Protein AF-A0A245ZPX0-F1 (afdb_monomer)

Radius of gyration: 48.08 Å; Cα contacts (8 Å, |Δi|>4): 178; chains: 1; bounding box: 140×66×113 Å

Solvent-accessible surface area (backbone atoms only — not comparable to full-atom values): 19315 Å² total; per-residue (Å²): 143,82,89,78,89,79,87,84,87,77,92,76,81,78,79,86,72,82,86,74,83,79,78,84,85,71,89,79,71,83,74,76,63,96,70,78,76,75,70,80,67,69,67,53,54,58,59,51,53,67,70,68,57,77,77,75,76,85,77,75,80,86,48,70,76,35,88,91,35,31,63,60,47,50,50,41,32,50,51,21,40,70,69,30,97,43,73,70,50,3,52,52,42,19,50,49,44,54,55,52,49,57,49,50,50,54,58,58,68,48,60,48,77,44,70,38,70,85,78,49,24,25,40,37,37,31,37,75,86,78,66,50,71,47,79,41,76,38,68,68,38,46,56,48,52,51,51,51,50,53,60,69,68,48,72,51,71,66,56,39,45,32,46,40,6,50,54,31,32,45,39,63,71,74,38,57,80,90,48,30,54,55,57,48,47,50,50,58,77,38,26,81,82,73,65,29,76,57,80,94,55,75,94,63,72,43,74,67,54,29,53,51,49,16,50,69,38,44,50,73,67,53,56,49,45,51,56,48,51,53,52,48,51,52,50,51,52,52,51,50,52,52,50,51,54,52,49,53,51,51,52,53,54,49,53,54,49,50,54,52,49,52,52,52,51,52,53,51,53,51,53,62,69,68,50,75,84,77,88,70,76,86,78,88,69,94,77,81,88,79,92,74,93,77,90,76,86,84,69,88,76,74,90,84,78,87,85,88,90,87,79,134

Organism: NCBI:txid370959

pLDDT: mean 70.84, std 17.27, range [37.09, 96.81]

Sequence (312 aa):
MFDRTSPTGSPLSPAQFPDMDIVRGVPIQPKASPFADVRPDYMDLAATAARSLPKPPPTKKATIWDKEHISETLAGVGAGFFAGQNFGDGLGAAAQTIAGRTRQLREEERPDITYGGPGDQFEITTDRRTGAKTVRQVPEFAAAVERERAAKNRPDFKTQTDMRSRALFAIATQVPPEQRAEAYRDLINNPGFYGVDPSGMPREWDDRYGTVAGTMGLSVNEGLSQKRDDAKLEDDIRHRRVVEAQGNQRVQQGNAKVLQGAARVAQSAAKLRAAPPSTRKPRSGTLSIGTAMSGYVYQGGDPANRNNWKKQ

Secondary structure (DSSP, 8-state):
------------PPP------------------TTTT---THHHHHHHHHHSSPPPP-PPPP-TTSTTTHHHHHHHHHHHHHHSSSHHHHHHHHHHHHHHHHHHHHHHSS-EEEEESGGG-EEEEE-TTT--EEEEE-HHHHHHHHHHHHHHTSPPHHHHHHHHHHHHHHHHHHS-GGGHHHHHHHHHH-HHHHT---TT--SS--HHHHHHHHHHTS-HHHHHHHHHHHHHHHHHHHHHHHHHHHHHHHHHHHHHHHHHHHHHHHHHHHHHHSS---------------------------S---------

Nearest PDB structures (foldseek):
  6m62-assembly1_i  TM=2.352E-01  e=9.716E+00  Saccharomyces cerevisiae S288C
  8t0y-assembly1_B  TM=1.827E-01  e=5.227E+00  Rattus norvegicus
  8t0y-assembly1_C  TM=1.778E-01  e=4.940E+00  Rattus norvegicus
  5irz-assembly1_D  TM=1.831E-01  e=6.548E+00  Rattus norvegicus

Foldseek 3Di:
DDDDDDDDDDDDDDDDDDDDPPDPDDPDDPPPDPPPPPPPPVVVVVVVVLVPPPDPDDDDQDDCCPPVNVVVLVVQLVCLCVVDPDNVRSNVSSVVSNVVVVVVSVVLQDWDWDFDDDQSQWTWTANNPPRDTDIDGDVVSVVVVVVVVVVVPQDDPLRLLLLQLQQLLCLLPVPDPVCSFVSVCVCCVCVVVSVHDCVPPDNTDDSVCSVVSNVPSCDPVNVVVVVVVVVVVVVVVVVVVVVVVVVVVVVVVVVVVVVVVVVVVVVVVVVVVPDPPPPDDDDPDDDDDDDDDDDDDPDDDDPPDDDDDDDD

Mean predicted aligned error: 21.34 Å

Structure (mmCIF, N/CA/C/O backbone):
data_AF-A0A245ZPX0-F1
#
_entry.id   AF-A0A245ZPX0-F1
#
loop_
_atom_site.group_PDB
_atom_site.id
_atom_site.type_symbol
_atom_site.label_atom_id
_atom_site.label_alt_id
_atom_site.label_comp_id
_atom_site.label_asym_id
_atom_site.label_entity_id
_atom_site.label_seq_id
_atom_site.pdbx_PDB_ins_code
_atom_site.Cartn_x
_atom_site.Cartn_y
_atom_site.Cartn_z
_atom_site.occupancy
_atom_site.B_iso_or_equiv
_atom_site.auth_seq_id
_atom_site.auth_comp_id
_atom_site.auth_asym_id
_atom_site.auth_atom_id
_atom_site.pdbx_PDB_model_num
ATOM 1 N N . MET A 1 1 ? 34.787 41.407 -22.394 1.00 46.25 1 MET A N 1
ATOM 2 C CA . MET A 1 1 ? 36.117 41.196 -21.786 1.00 46.25 1 MET A CA 1
ATOM 3 C C . MET A 1 1 ? 35.907 40.861 -20.320 1.00 46.25 1 MET A C 1
ATOM 5 O O . MET A 1 1 ? 35.761 41.776 -19.535 1.00 46.25 1 MET A O 1
ATOM 9 N N . PHE A 1 2 ? 35.778 39.580 -19.982 1.00 37.09 2 PHE A N 1
ATOM 10 C CA . PHE A 1 2 ? 36.153 39.023 -18.680 1.00 37.09 2 PHE A CA 1
ATOM 11 C C . PHE A 1 2 ? 36.241 37.513 -18.869 1.00 37.09 2 PHE A C 1
ATOM 13 O O . PHE A 1 2 ? 35.244 36.828 -19.076 1.00 37.09 2 PHE A O 1
ATOM 20 N N . ASP A 1 3 ? 37.485 37.065 -18.900 1.00 44.12 3 ASP A N 1
ATOM 21 C CA . ASP A 1 3 ? 37.914 35.682 -18.906 1.00 44.12 3 ASP A CA 1
ATOM 22 C C . ASP A 1 3 ? 37.881 35.172 -17.458 1.00 44.12 3 ASP A C 1
ATOM 24 O O . ASP A 1 3 ? 38.388 35.845 -16.554 1.00 44.12 3 ASP A O 1
ATOM 28 N N . ARG A 1 4 ? 37.250 34.018 -17.225 1.00 44.47 4 ARG A N 1
ATOM 29 C CA . ARG A 1 4 ? 37.394 33.230 -15.993 1.00 44.47 4 ARG A CA 1
ATOM 30 C C . ARG A 1 4 ? 37.367 31.752 -16.341 1.00 44.47 4 ARG A C 1
ATOM 32 O O . ARG A 1 4 ? 36.371 31.048 -16.206 1.00 44.47 4 ARG A O 1
ATOM 39 N N . THR A 1 5 ? 38.535 31.317 -16.773 1.00 53.41 5 THR A N 1
ATOM 40 C CA . THR A 1 5 ? 39.062 29.973 -16.604 1.00 53.41 5 THR A CA 1
ATOM 41 C C . THR A 1 5 ? 39.029 29.547 -15.131 1.00 53.41 5 THR A C 1
ATOM 43 O O . THR A 1 5 ? 39.492 30.254 -14.237 1.00 53.41 5 THR A O 1
ATOM 46 N N . SER A 1 6 ? 38.486 28.362 -14.865 1.00 42.41 6 SER A N 1
ATOM 47 C CA . SER A 1 6 ? 38.795 27.551 -13.681 1.00 42.41 6 SER A CA 1
ATOM 48 C C . SER A 1 6 ? 38.477 26.087 -13.999 1.00 42.41 6 SER A C 1
ATOM 50 O O . SER A 1 6 ? 37.317 25.773 -14.261 1.00 42.41 6 SER A O 1
ATOM 52 N N . PRO A 1 7 ? 39.477 25.186 -14.002 1.00 53.41 7 PRO A N 1
ATOM 53 C CA . PRO A 1 7 ? 39.262 23.755 -14.112 1.00 53.41 7 PRO A CA 1
ATOM 54 C C . PRO A 1 7 ? 39.244 23.138 -12.709 1.00 53.41 7 PRO A C 1
ATOM 56 O O . PRO A 1 7 ? 40.246 23.158 -11.997 1.00 53.41 7 PRO A O 1
ATOM 59 N N . THR A 1 8 ? 38.125 22.544 -12.311 1.00 45.22 8 THR A N 1
ATOM 60 C CA . THR A 1 8 ? 38.065 21.636 -11.159 1.00 45.22 8 THR A CA 1
ATOM 61 C C . THR A 1 8 ? 37.891 20.220 -11.678 1.00 45.22 8 THR A C 1
ATOM 63 O O . THR A 1 8 ? 36.790 19.748 -11.948 1.00 45.22 8 THR A O 1
ATOM 66 N N . GLY A 1 9 ? 39.026 19.544 -11.854 1.00 41.06 9 GLY A N 1
ATOM 67 C CA . GLY A 1 9 ? 39.066 18.107 -12.062 1.00 41.06 9 GLY A CA 1
ATOM 68 C C . GLY A 1 9 ? 38.579 17.380 -10.810 1.00 41.06 9 GLY A C 1
ATOM 69 O O . GLY A 1 9 ? 39.072 17.625 -9.712 1.00 41.06 9 GLY A O 1
ATOM 70 N N . SER A 1 10 ? 37.631 16.466 -10.992 1.00 45.47 10 SER A N 1
ATOM 71 C CA . SER A 1 10 ? 37.358 15.384 -10.046 1.00 45.47 10 SER A CA 1
ATOM 72 C C . SER A 1 10 ? 37.756 14.065 -10.709 1.00 45.47 10 SER A C 1
ATOM 74 O O . SER A 1 10 ? 37.210 13.742 -11.764 1.00 45.47 10 SER A O 1
ATOM 76 N N . PRO A 1 11 ? 38.704 13.302 -10.138 1.00 47.78 11 PRO A N 1
ATOM 77 C CA . PRO A 1 11 ? 39.026 11.966 -10.598 1.00 47.78 11 PRO A CA 1
ATOM 78 C C . PRO A 1 11 ? 38.165 10.970 -9.819 1.00 47.78 11 PRO A C 1
ATOM 80 O O . PRO A 1 11 ? 38.477 10.617 -8.685 1.00 47.78 11 PRO A O 1
ATOM 83 N N . LEU A 1 12 ? 37.077 10.507 -10.425 1.00 40.69 12 LEU A N 1
ATOM 84 C CA . LEU A 1 12 ? 36.418 9.279 -9.995 1.00 40.69 12 LEU A CA 1
ATOM 85 C C . LEU A 1 12 ? 36.378 8.337 -11.189 1.00 40.69 12 LEU A C 1
ATOM 87 O O . LEU A 1 12 ? 35.476 8.373 -12.018 1.00 40.69 12 LEU A O 1
ATOM 91 N N . SER A 1 13 ? 37.425 7.522 -11.277 1.00 45.75 13 SER A N 1
ATOM 92 C CA . SER A 1 13 ? 37.448 6.319 -12.096 1.00 45.75 13 SER A CA 1
ATOM 93 C C . SER A 1 13 ? 36.387 5.349 -11.565 1.00 45.75 13 SER A C 1
ATOM 95 O O . SER A 1 13 ? 36.493 4.945 -10.404 1.00 45.75 13 SER A O 1
ATOM 97 N N . PRO A 1 14 ? 35.390 4.928 -12.358 1.00 47.78 14 PRO A N 1
ATOM 98 C CA . PRO A 1 14 ? 34.638 3.734 -12.026 1.00 47.78 14 PRO A CA 1
ATOM 99 C C . PRO A 1 14 ? 35.543 2.522 -12.259 1.00 47.78 14 PRO A C 1
ATOM 101 O O . PRO A 1 14 ? 36.202 2.388 -13.293 1.00 47.78 14 PRO A O 1
ATOM 104 N N . ALA A 1 15 ? 35.608 1.673 -11.239 1.00 41.28 15 ALA A N 1
ATOM 105 C CA . ALA A 1 15 ? 36.270 0.386 -11.275 1.00 41.28 15 ALA A CA 1
ATOM 106 C C . ALA A 1 15 ? 35.816 -0.422 -12.500 1.00 41.28 15 ALA A C 1
ATOM 108 O O . ALA A 1 15 ? 34.629 -0.505 -12.814 1.00 41.28 15 ALA A O 1
ATOM 109 N N . GLN A 1 16 ? 36.801 -1.007 -13.175 1.00 43.97 16 GLN A N 1
ATOM 110 C CA . GLN A 1 16 ? 36.632 -1.999 -14.223 1.00 43.97 16 GLN A CA 1
ATOM 111 C C . GLN A 1 16 ? 35.842 -3.184 -13.663 1.00 43.97 16 GLN A C 1
ATOM 113 O O . GLN A 1 16 ? 36.347 -3.928 -12.824 1.00 43.97 16 GLN A O 1
ATOM 118 N N . PHE A 1 17 ? 34.619 -3.372 -14.146 1.00 42.06 17 PHE A N 1
ATOM 119 C CA . PHE A 1 17 ? 33.997 -4.687 -14.141 1.00 42.06 17 PHE A CA 1
ATOM 120 C C . PHE A 1 17 ? 34.430 -5.394 -15.430 1.00 42.06 17 PHE A C 1
ATOM 122 O O . PHE A 1 17 ? 34.358 -4.775 -16.494 1.00 42.06 17 PHE A O 1
ATOM 129 N N . PRO A 1 18 ? 34.936 -6.635 -15.364 1.00 48.81 18 PRO A N 1
ATOM 130 C CA . PRO A 1 18 ? 35.255 -7.393 -16.563 1.00 48.81 18 PRO A CA 1
ATOM 131 C C . PRO A 1 18 ? 33.977 -7.694 -17.352 1.00 48.81 18 PRO A C 1
ATOM 133 O O . PRO A 1 18 ? 32.951 -8.059 -16.772 1.00 48.81 18 PRO A O 1
ATOM 136 N N . ASP A 1 19 ? 34.079 -7.533 -18.672 1.00 41.78 19 ASP A N 1
ATOM 137 C CA . ASP A 1 19 ? 33.103 -7.973 -19.664 1.00 41.78 19 ASP A CA 1
ATOM 138 C C . ASP A 1 19 ? 32.688 -9.420 -19.382 1.00 41.78 19 ASP A C 1
ATOM 140 O O . ASP A 1 19 ? 33.488 -10.354 -19.456 1.00 41.78 19 ASP A O 1
ATOM 144 N N . MET A 1 20 ? 31.414 -9.599 -19.047 1.00 38.09 20 MET A N 1
ATOM 145 C CA . MET A 1 20 ? 30.762 -10.897 -19.093 1.00 38.09 20 MET A CA 1
ATOM 146 C C . MET A 1 20 ? 30.207 -11.060 -20.504 1.00 38.09 20 MET A C 1
ATOM 148 O O . MET A 1 20 ? 29.195 -10.453 -20.853 1.00 38.09 20 MET A O 1
ATOM 152 N N . ASP A 1 21 ? 30.891 -11.878 -21.303 1.00 42.91 21 ASP A N 1
ATOM 153 C CA . ASP A 1 21 ? 30.406 -12.386 -22.583 1.00 42.91 21 ASP A CA 1
ATOM 154 C C . ASP A 1 21 ? 29.014 -13.007 -22.399 1.00 42.91 21 ASP A C 1
ATOM 156 O O . ASP A 1 21 ? 28.846 -14.094 -21.836 1.00 42.91 21 ASP A O 1
ATOM 160 N N . ILE A 1 22 ? 27.988 -12.307 -22.886 1.00 48.00 22 ILE A N 1
ATOM 161 C CA . ILE A 1 22 ? 26.626 -12.831 -22.951 1.00 48.00 22 ILE A CA 1
ATOM 162 C C . ILE A 1 22 ? 26.570 -13.803 -24.129 1.00 48.00 22 ILE A C 1
ATOM 164 O O . ILE A 1 22 ? 26.302 -13.441 -25.277 1.00 48.00 22 ILE A O 1
ATOM 168 N N . VAL A 1 23 ? 26.817 -15.070 -23.810 1.00 45.53 23 VAL A N 1
ATOM 169 C CA . VAL A 1 23 ? 26.497 -16.226 -24.644 1.00 45.53 23 VAL A CA 1
ATOM 170 C C . VAL A 1 23 ? 24.996 -16.197 -24.951 1.00 45.53 23 VAL A C 1
ATOM 172 O O . VAL A 1 23 ? 24.150 -16.463 -24.097 1.00 45.53 23 VAL A O 1
ATOM 175 N N . ARG A 1 24 ? 24.657 -15.851 -26.197 1.00 51.09 24 ARG A N 1
ATOM 176 C CA . ARG A 1 24 ? 23.317 -16.037 -26.762 1.00 51.09 24 ARG A CA 1
ATOM 177 C C . ARG A 1 24 ? 22.982 -17.529 -26.787 1.00 51.09 24 ARG A C 1
ATOM 179 O O . ARG A 1 24 ? 23.705 -18.298 -27.412 1.00 51.09 24 ARG A O 1
ATOM 186 N N . GLY A 1 25 ? 21.832 -17.899 -26.220 1.00 48.94 25 GLY A N 1
ATOM 187 C CA . GLY A 1 25 ? 21.108 -19.097 -26.660 1.00 48.94 25 GLY A CA 1
ATOM 188 C C . GLY A 1 25 ? 20.772 -20.162 -25.618 1.00 48.94 25 GLY A C 1
ATOM 189 O O . GLY A 1 25 ? 20.724 -21.331 -25.985 1.00 48.94 25 GLY A O 1
ATOM 190 N N . VAL A 1 26 ? 20.485 -19.808 -24.362 1.00 43.81 26 VAL A N 1
ATOM 191 C CA . VAL A 1 26 ? 19.859 -20.756 -23.419 1.00 43.81 26 VAL A CA 1
ATOM 192 C C . VAL A 1 26 ? 18.517 -20.188 -22.945 1.00 43.81 26 VAL A C 1
ATOM 194 O O . VAL A 1 26 ? 18.492 -19.046 -22.483 1.00 43.81 26 VAL A O 1
ATOM 197 N N . PRO A 1 27 ? 17.397 -20.931 -23.055 1.00 46.53 27 PRO A N 1
ATOM 198 C CA . PRO A 1 27 ? 16.124 -20.502 -22.489 1.00 46.53 27 PRO A CA 1
ATOM 199 C C . PRO A 1 27 ? 16.269 -20.402 -20.968 1.00 46.53 27 PRO A C 1
ATOM 201 O O . PRO A 1 27 ? 16.464 -21.401 -20.275 1.00 46.53 27 PRO A O 1
ATOM 204 N N . ILE A 1 28 ? 16.200 -19.177 -20.448 1.00 44.50 28 ILE A N 1
ATOM 205 C CA . ILE A 1 28 ? 16.169 -18.915 -19.012 1.00 44.50 28 ILE A CA 1
ATOM 206 C C . ILE A 1 28 ? 14.788 -19.362 -18.529 1.00 44.50 28 ILE A C 1
ATOM 208 O O . ILE A 1 28 ? 13.813 -18.621 -18.628 1.00 44.50 28 ILE A O 1
ATOM 212 N N . GLN A 1 29 ? 14.689 -20.594 -18.027 1.00 51.88 29 GLN A N 1
ATOM 213 C CA . GLN A 1 29 ? 13.599 -20.925 -17.117 1.00 51.88 29 GLN A CA 1
ATOM 214 C C . GLN A 1 29 ? 13.707 -19.971 -15.920 1.00 51.88 29 GLN A C 1
ATOM 216 O O . GLN A 1 29 ? 14.809 -19.836 -15.372 1.00 51.88 29 GLN A O 1
ATOM 221 N N . PRO A 1 30 ? 12.621 -19.297 -15.505 1.00 47.88 30 PRO A N 1
ATOM 222 C CA . PRO A 1 30 ? 12.649 -18.471 -14.312 1.00 47.88 30 PRO A CA 1
ATOM 223 C C . PRO A 1 30 ? 12.967 -19.383 -13.126 1.00 47.88 30 PRO A C 1
ATOM 225 O O . PRO A 1 30 ? 12.119 -20.136 -12.653 1.00 47.88 30 PRO A O 1
ATOM 228 N N . LYS A 1 31 ? 14.220 -19.351 -12.657 1.00 46.97 31 LYS A N 1
ATOM 229 C CA . LYS A 1 31 ? 14.570 -19.893 -11.348 1.00 46.97 31 LYS A CA 1
ATOM 230 C C . LYS A 1 31 ? 13.752 -19.096 -10.345 1.00 46.97 31 LYS A C 1
ATOM 232 O O . LYS A 1 31 ? 14.030 -17.920 -10.125 1.00 46.97 31 LYS A O 1
ATOM 237 N N . ALA A 1 32 ? 12.726 -19.739 -9.794 1.00 48.69 32 ALA A N 1
ATOM 238 C CA . ALA A 1 32 ? 11.967 -19.228 -8.671 1.00 48.69 32 ALA A CA 1
ATOM 239 C C . ALA A 1 32 ? 12.954 -18.714 -7.617 1.00 48.69 32 ALA A C 1
ATOM 241 O O . ALA A 1 32 ? 13.826 -19.457 -7.159 1.00 48.69 32 ALA A O 1
ATOM 242 N N . SER A 1 33 ? 12.857 -17.426 -7.289 1.00 47.06 33 SER A N 1
ATOM 243 C CA . SER A 1 33 ? 13.596 -16.839 -6.178 1.00 47.06 33 SER A CA 1
ATOM 244 C C . SER A 1 33 ? 13.307 -17.662 -4.920 1.00 47.06 33 SER A C 1
ATOM 246 O O . SER A 1 33 ? 12.152 -17.686 -4.496 1.00 47.06 33 SER A O 1
ATOM 248 N N . PRO A 1 34 ? 14.309 -18.272 -4.259 1.00 52.34 34 PRO A N 1
ATOM 249 C CA . PRO A 1 34 ? 14.091 -19.007 -3.009 1.00 52.34 34 PRO A CA 1
ATOM 250 C C . PRO A 1 34 ? 13.729 -18.090 -1.822 1.00 52.34 34 PRO A C 1
ATOM 252 O O . PRO A 1 34 ? 13.630 -18.549 -0.692 1.00 52.34 34 PRO A O 1
ATOM 255 N N . PHE A 1 35 ? 13.530 -16.792 -2.072 1.00 46.91 35 PHE A N 1
ATOM 256 C CA . PHE A 1 35 ? 13.260 -15.761 -1.071 1.00 46.91 35 PHE A CA 1
ATOM 257 C C . PHE A 1 35 ? 11.895 -15.075 -1.238 1.00 46.91 35 PHE A C 1
ATOM 259 O O . PHE A 1 35 ? 11.591 -14.161 -0.479 1.00 46.91 35 PHE A O 1
ATOM 266 N N . ALA A 1 36 ? 11.069 -15.485 -2.209 1.00 44.94 36 ALA A N 1
ATOM 267 C CA . ALA A 1 36 ? 9.771 -14.847 -2.463 1.00 44.94 36 ALA A CA 1
ATOM 268 C C . ALA A 1 36 ? 8.627 -15.340 -1.551 1.00 44.94 36 ALA A C 1
ATOM 270 O O . ALA A 1 36 ? 7.550 -14.758 -1.587 1.00 44.94 36 ALA A O 1
ATOM 271 N N . ASP A 1 37 ? 8.865 -16.350 -0.707 1.00 46.22 37 ASP A N 1
ATOM 272 C CA . ASP A 1 37 ? 7.833 -16.969 0.141 1.00 46.22 37 ASP A CA 1
ATOM 273 C C . ASP A 1 37 ? 8.202 -17.024 1.630 1.00 46.22 37 ASP A C 1
ATOM 275 O O . ASP A 1 37 ? 7.693 -17.844 2.388 1.00 46.22 37 ASP A O 1
ATOM 279 N N . VAL A 1 38 ? 9.047 -16.104 2.107 1.00 44.78 38 VAL A N 1
ATOM 280 C CA . VAL A 1 38 ? 9.124 -15.849 3.554 1.00 44.78 38 VAL A CA 1
ATOM 281 C C . VAL A 1 38 ? 8.024 -14.855 3.904 1.00 44.78 38 VAL A C 1
ATOM 283 O O . VAL A 1 38 ? 8.271 -13.684 4.194 1.00 44.78 38 VAL A O 1
ATOM 286 N N . ARG A 1 39 ? 6.771 -15.319 3.846 1.00 49.91 39 ARG A N 1
ATOM 287 C CA . ARG A 1 39 ? 5.720 -14.684 4.635 1.00 49.91 39 ARG A CA 1
ATOM 288 C C . ARG A 1 39 ? 6.109 -14.889 6.098 1.00 49.91 39 ARG A C 1
ATOM 290 O O . ARG A 1 39 ? 6.342 -16.025 6.502 1.00 49.91 39 ARG A O 1
ATOM 297 N N . PRO A 1 40 ? 6.238 -13.827 6.902 1.00 50.94 40 PRO A N 1
ATOM 298 C CA . PRO A 1 40 ? 6.406 -14.0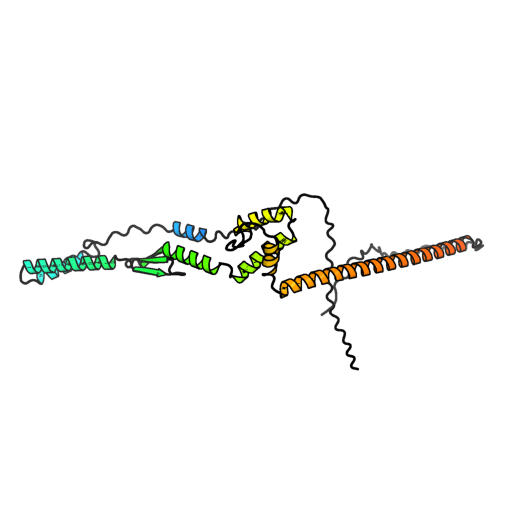07 8.327 1.00 50.94 40 PRO A CA 1
ATOM 299 C C . PRO A 1 40 ? 5.124 -14.624 8.898 1.00 50.94 40 PRO A C 1
ATOM 301 O O . PRO A 1 40 ? 4.178 -13.907 9.225 1.00 50.94 40 PRO A O 1
ATOM 304 N N . ASP A 1 41 ? 5.123 -15.940 9.096 1.00 45.62 41 ASP A N 1
ATOM 305 C CA . ASP A 1 41 ? 4.138 -16.695 9.889 1.00 45.62 41 ASP A CA 1
ATOM 306 C C . ASP A 1 41 ? 4.181 -16.320 11.392 1.00 45.62 41 ASP A C 1
ATOM 308 O O . ASP A 1 41 ? 3.778 -17.078 12.272 1.00 45.62 41 ASP A O 1
ATOM 312 N N . TYR A 1 42 ? 4.643 -15.112 11.734 1.00 46.28 42 TYR A N 1
ATOM 313 C CA . TYR A 1 42 ? 4.626 -14.589 13.099 1.00 46.28 42 TYR A CA 1
ATOM 314 C C . TYR A 1 42 ? 3.204 -14.300 13.603 1.00 46.28 42 TYR A C 1
ATOM 316 O O . TYR A 1 42 ? 3.011 -14.152 14.808 1.00 46.28 42 TYR A O 1
ATOM 324 N N . MET A 1 43 ? 2.197 -14.258 12.721 1.00 45.97 43 MET A N 1
ATOM 325 C CA . MET A 1 43 ? 0.795 -14.108 13.132 1.00 45.97 43 MET A CA 1
ATOM 326 C C . MET A 1 43 ? 0.168 -15.421 13.623 1.00 45.97 43 MET A C 1
ATOM 328 O O . MET A 1 43 ? -0.748 -15.377 14.444 1.00 45.97 43 MET A O 1
ATOM 332 N N . ASP A 1 44 ? 0.685 -16.584 13.211 1.00 45.09 44 ASP A N 1
ATOM 333 C CA . ASP A 1 44 ? 0.091 -17.876 13.589 1.00 45.09 44 ASP A CA 1
ATOM 334 C C . ASP A 1 44 ? 0.629 -18.411 14.931 1.00 45.09 44 ASP A C 1
ATOM 336 O O . ASP A 1 44 ? -0.017 -19.199 15.624 1.00 45.09 44 ASP A O 1
ATOM 340 N N . LEU A 1 45 ? 1.776 -17.896 15.390 1.00 46.88 45 LEU A N 1
ATOM 341 C CA . LEU A 1 45 ? 2.302 -18.176 16.732 1.00 46.88 45 LEU A CA 1
ATOM 342 C C . LEU A 1 45 ? 1.431 -17.563 17.840 1.00 46.88 45 LEU A C 1
ATOM 344 O O . LEU A 1 45 ? 1.250 -18.186 18.885 1.00 46.88 45 LEU A O 1
ATOM 348 N N . ALA A 1 46 ? 0.829 -16.391 17.610 1.00 50.41 46 ALA A N 1
ATOM 349 C CA . ALA A 1 46 ? -0.096 -15.777 18.566 1.00 50.41 46 ALA A CA 1
ATOM 350 C C . ALA A 1 46 ? -1.438 -16.534 18.638 1.00 50.41 46 ALA A C 1
ATOM 352 O O . ALA A 1 46 ? -1.968 -16.757 19.729 1.00 50.41 46 ALA A O 1
ATOM 353 N N . ALA A 1 47 ? -1.953 -16.996 17.492 1.00 50.81 47 ALA A N 1
ATOM 354 C CA . ALA A 1 47 ? -3.165 -17.814 17.424 1.00 50.81 47 ALA A CA 1
ATOM 355 C C . ALA A 1 47 ? -2.960 -19.220 18.023 1.00 50.81 47 ALA A C 1
ATOM 357 O O . ALA A 1 47 ? -3.854 -19.756 18.686 1.00 50.81 47 ALA A O 1
ATOM 358 N N . THR A 1 48 ? -1.766 -19.797 17.861 1.00 47.38 48 THR A N 1
ATOM 359 C CA . THR A 1 48 ? -1.413 -21.103 18.437 1.00 47.38 48 THR A CA 1
ATOM 360 C C . THR A 1 48 ? -1.142 -21.010 19.943 1.00 47.38 48 THR A C 1
ATOM 362 O O . THR A 1 48 ? -1.593 -21.874 20.697 1.00 47.38 48 THR A O 1
ATOM 365 N N . ALA A 1 49 ? -0.518 -19.927 20.425 1.00 50.94 49 ALA A N 1
ATOM 366 C CA . ALA A 1 49 ? -0.329 -19.688 21.859 1.00 50.94 49 ALA A CA 1
ATOM 367 C C . ALA A 1 49 ? -1.670 -19.540 22.605 1.00 50.94 49 ALA A C 1
ATOM 369 O O . ALA A 1 49 ? -1.842 -20.125 23.677 1.00 50.94 49 ALA A O 1
ATOM 370 N N . ALA A 1 50 ? -2.659 -18.863 22.007 1.00 51.62 50 ALA A N 1
ATOM 371 C CA . ALA A 1 50 ? -3.996 -18.703 22.588 1.00 51.62 50 ALA A CA 1
ATOM 372 C C . ALA A 1 50 ? -4.791 -20.023 22.707 1.00 51.62 50 ALA A C 1
ATOM 374 O O . ALA A 1 50 ? -5.667 -20.134 23.564 1.00 51.62 50 ALA A O 1
ATOM 375 N N . ARG A 1 51 ? -4.477 -21.048 21.897 1.00 49.19 51 ARG A N 1
ATOM 376 C CA . ARG A 1 51 ? -5.108 -22.384 21.971 1.00 49.19 51 ARG A CA 1
ATOM 377 C C . ARG A 1 51 ? -4.516 -23.301 23.044 1.00 49.19 51 ARG A C 1
ATOM 379 O O . ARG A 1 51 ? -5.118 -24.328 23.344 1.00 49.19 51 ARG A O 1
ATOM 386 N N . SER A 1 52 ? -3.361 -22.949 23.606 1.00 47.06 52 SER A N 1
ATOM 387 C CA . SER A 1 52 ? -2.639 -23.790 24.573 1.00 47.06 52 SER A CA 1
ATOM 388 C C . SER A 1 52 ? -2.877 -23.418 26.036 1.00 47.06 52 SER A C 1
ATOM 390 O O . SER A 1 52 ? -2.396 -24.112 26.931 1.00 47.06 52 SER A O 1
ATOM 392 N N . LEU A 1 53 ? -3.637 -22.352 26.306 1.00 52.66 53 LEU A N 1
ATOM 393 C CA . LEU A 1 53 ? -4.004 -22.023 27.676 1.00 52.66 53 LEU A CA 1
ATOM 394 C C . LEU A 1 53 ? -5.023 -23.059 28.179 1.00 52.66 53 LEU A C 1
ATOM 396 O O . LEU A 1 53 ? -6.056 -23.258 27.529 1.00 52.66 53 LEU A O 1
ATOM 400 N N . PRO A 1 54 ? -4.758 -23.742 29.310 1.00 54.91 54 PRO A N 1
ATOM 401 C CA . PRO A 1 54 ? -5.722 -24.660 29.896 1.00 54.91 54 PRO A CA 1
ATOM 402 C C . PRO A 1 54 ? -7.027 -23.903 30.132 1.00 54.91 54 PRO A C 1
ATOM 404 O O . PRO A 1 54 ? -7.022 -22.808 30.699 1.00 54.91 54 PRO A O 1
ATOM 407 N N . LYS A 1 55 ? -8.148 -24.476 29.670 1.00 55.91 55 LYS A N 1
ATOM 408 C CA . LYS A 1 55 ? -9.474 -23.919 29.955 1.00 55.91 55 LYS A CA 1
ATOM 409 C C . LYS A 1 55 ? -9.565 -23.697 31.467 1.00 55.91 55 LYS A C 1
ATOM 411 O O . LYS A 1 55 ? -9.313 -24.654 32.207 1.00 55.91 55 LYS A O 1
ATOM 416 N N . PRO A 1 56 ? -9.887 -22.474 31.927 1.00 52.69 56 PRO A N 1
ATOM 417 C CA . PRO A 1 56 ? -10.029 -22.230 33.349 1.00 52.69 56 PRO A CA 1
ATOM 418 C C . PRO A 1 56 ? -11.064 -23.211 33.914 1.00 52.69 56 PRO A C 1
ATOM 420 O O . PRO A 1 56 ? -12.023 -23.563 33.210 1.00 52.69 56 PRO A O 1
ATOM 423 N N . PRO A 1 57 ? -10.856 -23.709 35.144 1.00 54.84 57 PRO A N 1
ATOM 424 C CA . PRO A 1 57 ? -11.790 -24.635 35.763 1.00 54.84 57 PRO A CA 1
ATOM 425 C C . PRO A 1 57 ? -13.197 -24.021 35.757 1.00 54.84 57 PRO A C 1
ATOM 427 O O . PRO A 1 57 ? -13.325 -22.809 35.944 1.00 54.84 57 PRO A O 1
ATOM 430 N N . PRO A 1 58 ? -14.254 -24.824 35.531 1.00 54.66 58 PRO A N 1
ATOM 431 C CA . PRO A 1 58 ? -15.616 -24.313 35.497 1.00 54.66 58 PRO A CA 1
ATOM 432 C C . PRO A 1 58 ? -15.928 -23.629 36.829 1.00 54.66 58 PRO A C 1
ATOM 434 O O . PRO A 1 58 ? -15.967 -24.272 37.881 1.00 54.66 58 PRO A O 1
ATOM 437 N N . THR A 1 59 ? -16.127 -22.315 36.787 1.00 59.47 59 THR A N 1
ATOM 438 C CA . THR A 1 59 ? -16.562 -21.545 37.946 1.00 59.47 59 THR A CA 1
ATOM 439 C C . THR A 1 59 ? -18.018 -21.907 38.221 1.00 59.47 59 THR A C 1
ATOM 441 O O . THR A 1 59 ? -18.902 -21.760 37.377 1.00 59.47 59 THR A O 1
ATOM 444 N N . LYS A 1 60 ? -18.270 -22.486 39.398 1.00 67.06 60 LYS A N 1
ATOM 445 C CA . LYS A 1 60 ? -19.635 -22.731 39.869 1.00 67.06 60 LYS A CA 1
ATOM 446 C C . LYS A 1 60 ? -20.286 -21.369 40.117 1.00 67.06 60 LYS A C 1
ATOM 448 O O . LYS A 1 60 ? -19.643 -20.508 40.710 1.00 67.06 60 LYS A O 1
ATOM 453 N N . LYS A 1 61 ? -21.526 -21.189 39.651 1.00 68.56 61 LYS A N 1
ATOM 454 C CA . LYS A 1 61 ? -22.316 -19.986 39.945 1.00 68.56 61 LYS A CA 1
ATOM 455 C C . LYS A 1 61 ? -22.458 -19.857 41.460 1.00 68.56 61 LYS A C 1
ATOM 457 O O . LYS A 1 61 ? -22.858 -20.833 42.095 1.00 68.56 61 LYS A O 1
ATOM 462 N N . ALA A 1 62 ? -22.109 -18.696 41.996 1.00 68.06 62 ALA A N 1
ATOM 463 C CA . ALA A 1 62 ? -22.224 -18.370 43.400 1.00 68.06 62 ALA A CA 1
ATOM 464 C C . ALA A 1 62 ? -23.701 -18.415 43.799 1.00 68.06 62 ALA A C 1
ATOM 466 O O . ALA A 1 62 ? -24.551 -17.694 43.270 1.00 68.06 62 ALA A O 1
ATOM 467 N N . THR A 1 63 ? -24.029 -19.300 44.729 1.00 78.25 63 THR A N 1
ATOM 468 C CA . THR A 1 63 ? -25.366 -19.390 45.308 1.00 78.25 63 THR A CA 1
ATOM 469 C C . THR A 1 63 ? -25.342 -18.865 46.735 1.00 78.25 63 THR A C 1
ATOM 471 O O . THR A 1 63 ? -24.347 -18.981 47.444 1.00 78.25 63 THR A O 1
ATOM 474 N N . ILE A 1 64 ? -26.475 -18.338 47.204 1.00 77.88 64 ILE A N 1
ATOM 475 C CA . ILE A 1 64 ? -26.656 -17.942 48.615 1.00 77.88 64 ILE A CA 1
ATOM 476 C C . ILE A 1 64 ? -26.407 -19.092 49.611 1.00 77.88 64 ILE A C 1
ATOM 478 O O . ILE A 1 64 ? -26.267 -18.858 50.807 1.00 77.88 64 ILE A O 1
ATOM 482 N N . TRP A 1 65 ? -26.355 -20.331 49.119 1.00 80.38 65 TRP A N 1
ATOM 483 C CA . TRP A 1 65 ? -26.141 -21.545 49.898 1.00 80.38 65 TRP A CA 1
ATOM 484 C C . TRP A 1 65 ? -24.697 -22.051 49.852 1.00 80.38 65 TRP A C 1
ATOM 486 O O . TRP A 1 65 ? -24.390 -23.073 50.467 1.00 80.38 65 TRP A O 1
ATOM 496 N N . ASP A 1 66 ? -23.800 -21.358 49.149 1.00 81.88 66 ASP A N 1
ATOM 497 C CA . ASP A 1 66 ? -22.386 -21.709 49.168 1.00 81.88 66 ASP A CA 1
ATOM 498 C C . ASP A 1 66 ? -21.797 -21.485 50.561 1.00 81.88 66 ASP A C 1
ATOM 500 O O . ASP A 1 66 ? -22.203 -20.584 51.296 1.00 81.88 66 ASP A O 1
ATOM 504 N N . LYS A 1 67 ? -20.805 -22.303 50.935 1.00 81.38 67 LYS A N 1
ATOM 505 C CA . LYS A 1 67 ? -20.188 -22.278 52.275 1.00 81.38 67 LYS A CA 1
ATOM 506 C C . LYS A 1 67 ? -19.661 -20.894 52.677 1.00 81.38 67 LYS A C 1
ATOM 508 O O . LYS A 1 67 ? -19.615 -20.594 53.864 1.00 81.38 67 LYS A O 1
ATOM 513 N N . GLU A 1 68 ? -19.283 -20.078 51.697 1.00 77.81 68 GLU A N 1
ATOM 514 C CA . GLU A 1 68 ? -18.768 -18.715 51.874 1.00 77.81 68 GLU A CA 1
ATOM 515 C C . GLU A 1 68 ? -19.874 -17.693 52.197 1.00 77.81 68 GLU A C 1
ATOM 517 O O . GLU A 1 68 ? -19.593 -16.665 52.804 1.00 77.81 68 GLU A O 1
ATOM 522 N N . HIS A 1 69 ? -21.130 -17.967 51.832 1.00 80.81 69 HIS A N 1
ATOM 523 C CA . HIS A 1 69 ? -22.241 -17.010 51.932 1.00 80.81 69 HIS A CA 1
ATOM 524 C C . HIS A 1 69 ? -23.409 -17.503 52.787 1.00 80.81 69 HIS A C 1
ATOM 526 O O . HIS A 1 69 ? -24.258 -16.704 53.184 1.00 80.81 69 HIS A O 1
ATOM 532 N N . ILE A 1 70 ? -23.462 -18.798 53.102 1.00 81.19 70 ILE A N 1
ATOM 533 C CA . ILE A 1 70 ? -24.558 -19.395 53.866 1.00 81.19 70 ILE A CA 1
ATOM 534 C C . ILE A 1 70 ? -24.622 -18.858 55.297 1.00 81.19 70 ILE A C 1
ATOM 536 O O . ILE A 1 70 ? -25.712 -18.611 55.803 1.00 81.19 70 ILE A O 1
ATOM 540 N N . SER A 1 71 ? -23.473 -18.625 55.938 1.00 82.62 71 SER A N 1
ATOM 541 C CA . SER A 1 71 ? -23.394 -18.073 57.295 1.00 82.62 71 SER A CA 1
ATOM 542 C C . SER A 1 71 ? -23.896 -16.632 57.343 1.00 82.62 71 SER A C 1
ATOM 544 O O . SER A 1 71 ? -24.676 -16.280 58.223 1.00 82.62 71 SER A O 1
ATOM 546 N N . GLU A 1 72 ? -23.506 -15.818 56.365 1.00 81.50 72 GLU A N 1
ATOM 547 C CA . GLU A 1 72 ? -23.918 -14.419 56.252 1.00 81.50 72 GLU A CA 1
ATOM 548 C C . GLU A 1 72 ? -25.398 -14.298 55.862 1.00 81.50 72 GLU A C 1
ATOM 550 O O . GLU A 1 72 ? -26.132 -13.488 56.426 1.00 81.50 72 GLU A O 1
ATOM 555 N N . THR A 1 73 ? -25.874 -15.173 54.972 1.00 81.56 73 THR A N 1
ATOM 556 C CA . THR A 1 73 ? -27.293 -15.253 54.596 1.00 81.56 73 THR A CA 1
ATOM 557 C C . THR A 1 73 ? -28.149 -15.701 55.783 1.00 81.56 73 THR A C 1
ATOM 559 O O . THR A 1 73 ? -29.179 -15.087 56.050 1.00 81.56 73 THR A O 1
ATOM 562 N N . LEU A 1 74 ? -27.724 -16.716 56.547 1.00 83.25 74 LEU A N 1
ATOM 563 C CA . LEU A 1 74 ? -28.419 -17.164 57.762 1.00 83.25 74 LEU A CA 1
ATOM 564 C C . LEU A 1 74 ? -28.418 -16.095 58.857 1.00 83.25 74 LEU A C 1
ATOM 566 O O . LEU A 1 74 ? -29.442 -15.898 59.508 1.00 83.25 74 LEU A O 1
ATOM 570 N N . ALA A 1 75 ? -27.307 -15.378 59.037 1.00 83.88 75 ALA A N 1
ATOM 571 C CA . ALA A 1 75 ? -27.231 -14.263 59.975 1.00 83.88 75 ALA A CA 1
ATOM 572 C C . ALA A 1 75 ? -28.178 -13.122 59.570 1.00 83.88 75 ALA A C 1
ATOM 574 O O . ALA A 1 75 ? -28.899 -12.597 60.415 1.00 83.88 75 ALA A O 1
ATOM 575 N N . GLY A 1 76 ? -28.241 -12.785 58.278 1.00 79.50 76 GLY A N 1
ATOM 576 C CA . GLY A 1 76 ? -29.155 -11.773 57.746 1.00 79.50 76 GLY A CA 1
ATOM 577 C C . GLY A 1 76 ? -30.633 -12.169 57.835 1.00 79.50 76 GLY A C 1
ATOM 578 O O . GLY A 1 76 ? -31.481 -11.333 58.144 1.00 79.50 76 GLY A O 1
ATOM 579 N N . VAL A 1 77 ? -30.946 -13.450 57.620 1.00 81.19 77 VAL A N 1
ATOM 580 C CA . VAL A 1 77 ? -32.292 -14.013 57.821 1.00 81.19 77 VAL A CA 1
ATOM 581 C C . VAL A 1 77 ? -32.673 -13.988 59.298 1.00 81.19 77 VAL A C 1
ATOM 583 O O . VAL A 1 77 ? -33.772 -13.552 59.625 1.00 81.19 77 VAL A O 1
ATOM 586 N N . GLY A 1 78 ? -31.765 -14.387 60.192 1.00 79.31 78 GLY A N 1
ATOM 587 C CA . GLY A 1 78 ? -31.977 -14.319 61.637 1.00 79.31 78 GLY A CA 1
ATOM 588 C C . GLY A 1 78 ? -32.206 -12.886 62.116 1.00 79.31 78 GLY A C 1
ATOM 589 O O . GLY A 1 78 ? -33.177 -12.622 62.818 1.00 79.31 78 GLY A O 1
ATOM 590 N N . ALA A 1 79 ? -31.378 -11.938 61.673 1.00 81.81 79 ALA A N 1
ATOM 591 C CA . ALA A 1 79 ? -31.534 -10.524 62.002 1.00 81.81 79 ALA A CA 1
ATOM 592 C C . ALA A 1 79 ? -32.867 -9.950 61.491 1.00 81.81 79 ALA A C 1
ATOM 594 O O . ALA A 1 79 ? -33.557 -9.263 62.239 1.00 81.81 79 ALA A O 1
ATOM 595 N N . GLY A 1 80 ? -33.264 -10.276 60.255 1.00 77.38 80 GLY A N 1
ATOM 596 C CA . GLY A 1 80 ? -34.562 -9.874 59.704 1.00 77.38 80 GLY A CA 1
ATOM 597 C C . GLY A 1 80 ? -35.735 -10.464 60.486 1.00 77.38 80 GLY A C 1
ATOM 598 O O . GLY A 1 80 ? -36.697 -9.761 60.779 1.00 77.38 80 GLY A O 1
ATOM 599 N N . PHE A 1 81 ? -35.618 -11.725 60.903 1.00 83.62 81 PHE A N 1
ATOM 600 C CA . PHE A 1 81 ? -36.653 -12.416 61.663 1.00 83.62 81 PHE A CA 1
ATOM 601 C C . PHE A 1 81 ? -36.884 -11.806 63.055 1.00 83.62 81 PHE A C 1
ATOM 603 O O . PHE A 1 81 ? -38.030 -11.660 63.470 1.00 83.62 81 PHE A O 1
ATOM 610 N N . PHE A 1 82 ? -35.818 -11.406 63.758 1.00 82.94 82 PHE A N 1
ATOM 611 C CA . PHE A 1 82 ? -35.914 -10.800 65.094 1.00 82.94 82 PHE A CA 1
ATOM 612 C C . PHE A 1 82 ? -36.155 -9.283 65.090 1.00 82.94 82 PHE A C 1
ATOM 614 O O . PHE A 1 82 ? -36.471 -8.719 66.136 1.00 82.94 82 PHE A O 1
ATOM 621 N N . ALA A 1 83 ? -36.020 -8.610 63.945 1.00 79.56 83 ALA A N 1
ATOM 622 C CA . ALA A 1 83 ? -36.265 -7.172 63.832 1.00 79.56 83 ALA A CA 1
ATOM 623 C C . ALA A 1 83 ? -37.762 -6.806 63.781 1.00 79.56 83 ALA A C 1
ATOM 625 O O . ALA A 1 83 ? -38.124 -5.664 64.066 1.00 79.56 83 ALA A O 1
ATOM 626 N N . GLY A 1 84 ? -38.635 -7.749 63.414 1.00 77.25 84 GLY A N 1
ATOM 627 C CA . GLY A 1 84 ? -40.080 -7.527 63.342 1.00 77.25 84 GLY A CA 1
ATOM 628 C C . GLY A 1 84 ? -40.765 -7.654 64.704 1.00 77.25 84 GLY A C 1
ATOM 629 O O . GLY A 1 84 ? -40.487 -8.579 65.462 1.00 77.25 84 GLY A O 1
ATOM 630 N N . GLN A 1 85 ? -41.725 -6.771 65.000 1.00 81.06 85 GLN A N 1
ATOM 631 C CA . GLN A 1 85 ? -42.589 -6.909 66.186 1.00 81.06 85 GLN A CA 1
ATOM 632 C C . GLN A 1 85 ? -43.553 -8.103 66.080 1.00 81.06 85 GLN A C 1
ATOM 634 O O . GLN A 1 85 ? -44.031 -8.599 67.097 1.00 81.06 85 GLN A O 1
ATOM 639 N N . ASN A 1 86 ? -43.820 -8.580 64.859 1.00 86.62 86 ASN A N 1
ATOM 640 C CA . ASN A 1 86 ? -44.687 -9.717 64.568 1.00 86.62 86 ASN A CA 1
ATOM 641 C C . ASN A 1 86 ? -43.983 -10.710 63.633 1.00 86.62 86 ASN A C 1
ATOM 643 O O . ASN A 1 86 ? -43.176 -10.319 62.790 1.00 86.62 86 ASN A O 1
ATOM 647 N N . PHE A 1 87 ? -44.358 -11.991 63.715 1.00 80.50 87 PHE A N 1
ATOM 648 C CA . PHE A 1 87 ? -43.802 -13.058 62.868 1.00 80.50 87 PHE A CA 1
ATOM 649 C C . PHE A 1 87 ? -43.912 -12.751 61.361 1.00 80.50 87 PHE A C 1
ATOM 651 O O . PHE A 1 87 ? -42.983 -13.022 60.604 1.00 80.50 87 PHE A O 1
ATOM 658 N N . GLY A 1 88 ? -45.025 -12.144 60.927 1.00 82.19 88 GLY A N 1
ATOM 659 C CA . GLY A 1 88 ? -45.225 -11.739 59.530 1.00 82.19 88 GLY A CA 1
ATOM 660 C C . GLY A 1 88 ? -44.241 -10.662 59.058 1.00 82.19 88 GLY A C 1
ATOM 661 O O . GLY A 1 88 ? -43.698 -10.779 57.961 1.00 82.19 88 GLY A O 1
ATOM 662 N N . ASP A 1 89 ? -43.945 -9.673 59.907 1.00 81.88 89 ASP A N 1
ATOM 663 C CA . ASP A 1 89 ? -42.942 -8.639 59.614 1.00 81.88 89 ASP A CA 1
ATOM 664 C C . ASP A 1 89 ? -41.525 -9.218 59.603 1.00 81.88 89 ASP A C 1
ATOM 666 O O . ASP A 1 89 ? -40.733 -8.893 58.719 1.00 81.88 89 ASP A O 1
ATOM 670 N N . GLY A 1 90 ? -41.219 -10.132 60.532 1.00 78.94 90 GLY A N 1
ATOM 671 C CA . GLY A 1 90 ? -39.923 -10.812 60.580 1.00 78.94 90 GLY A CA 1
ATOM 672 C C . GLY A 1 90 ? -39.647 -11.647 59.324 1.00 78.94 90 GLY A C 1
ATOM 673 O O . GLY A 1 90 ? -38.536 -11.644 58.789 1.00 78.94 90 GLY A O 1
ATOM 674 N N . LEU A 1 91 ? -40.672 -12.321 58.794 1.00 85.56 91 LEU A N 1
ATOM 675 C CA . LEU A 1 91 ? -40.561 -13.111 57.566 1.00 85.56 91 LEU A CA 1
ATOM 676 C C . LEU A 1 91 ? -40.424 -12.217 56.320 1.00 85.56 91 LEU A C 1
ATOM 678 O O . LEU A 1 91 ? -39.629 -12.522 55.428 1.00 85.56 91 LEU A O 1
ATOM 682 N N . GLY A 1 92 ? -41.134 -11.085 56.282 1.00 83.00 92 GLY A N 1
ATOM 683 C CA . GLY A 1 92 ? -40.996 -10.076 55.228 1.00 83.00 92 GLY A CA 1
ATOM 684 C C . GLY A 1 92 ? -39.599 -9.447 55.184 1.00 83.00 92 GLY A C 1
ATOM 685 O O . GLY A 1 92 ? -38.991 -9.368 54.114 1.00 83.00 92 GLY A O 1
ATOM 686 N N . ALA A 1 93 ? -39.053 -9.071 56.343 1.00 81.12 93 ALA A N 1
ATOM 687 C CA . ALA A 1 93 ? -37.704 -8.520 56.460 1.00 81.12 93 ALA A CA 1
ATOM 688 C C . ALA A 1 93 ? -36.626 -9.546 56.069 1.00 81.12 93 ALA A C 1
ATOM 690 O O . ALA A 1 93 ? -35.727 -9.232 55.288 1.00 81.12 93 ALA A O 1
ATOM 691 N N . ALA A 1 94 ? -36.748 -10.800 56.518 1.00 78.38 94 ALA A N 1
ATOM 692 C CA . ALA A 1 94 ? -35.839 -11.875 56.117 1.00 78.38 94 ALA A CA 1
ATOM 693 C C . ALA A 1 94 ? -35.857 -12.134 54.597 1.00 78.38 94 ALA A C 1
ATOM 695 O O . ALA A 1 94 ? -34.803 -12.320 53.982 1.00 78.38 94 ALA A O 1
ATOM 696 N N . ALA A 1 95 ? -37.037 -12.098 53.965 1.00 81.94 95 ALA A N 1
ATOM 697 C CA . ALA A 1 95 ? -37.168 -12.256 52.518 1.00 81.94 95 ALA A CA 1
ATOM 698 C C . ALA A 1 95 ? -36.496 -11.109 51.742 1.00 81.94 95 ALA A C 1
ATOM 700 O O . ALA A 1 95 ? -35.848 -11.354 50.721 1.00 81.94 95 ALA A O 1
ATOM 701 N N . GLN A 1 96 ? -36.591 -9.869 52.238 1.00 85.56 96 GLN A N 1
ATOM 702 C CA . GLN A 1 96 ? -35.890 -8.723 51.651 1.00 85.56 96 GLN A CA 1
ATOM 703 C C . GLN A 1 96 ? -34.368 -8.871 51.744 1.00 85.56 96 GLN A C 1
ATOM 705 O O . GLN A 1 96 ? -33.678 -8.563 50.772 1.00 85.56 96 GLN A O 1
ATOM 710 N N . THR A 1 97 ? -33.841 -9.415 52.843 1.00 82.50 97 THR A N 1
ATOM 711 C CA . THR A 1 97 ? -32.402 -9.679 52.989 1.00 82.50 97 THR A CA 1
ATOM 712 C C . THR A 1 97 ? -31.908 -10.727 51.988 1.00 82.50 97 THR A C 1
ATOM 714 O O . THR A 1 97 ? -30.890 -10.518 51.327 1.00 82.50 97 THR A O 1
ATOM 717 N N . ILE A 1 98 ? -32.659 -11.818 51.787 1.00 81.31 98 ILE A N 1
ATOM 718 C CA . ILE A 1 98 ? -32.334 -12.841 50.773 1.00 81.31 98 ILE A CA 1
ATOM 719 C C . ILE A 1 98 ? -32.402 -12.244 49.354 1.00 81.31 98 ILE A C 1
ATOM 721 O O . ILE A 1 98 ? -31.522 -12.485 48.519 1.00 81.31 98 ILE A O 1
ATOM 725 N N . ALA A 1 99 ? -33.427 -11.438 49.064 1.00 83.12 99 ALA A N 1
ATOM 726 C CA . ALA A 1 99 ? -33.593 -10.780 47.768 1.00 83.12 99 ALA A CA 1
ATOM 727 C C . ALA A 1 99 ? -32.497 -9.732 47.491 1.00 83.12 99 ALA A C 1
ATOM 729 O O . ALA A 1 99 ? -32.004 -9.629 46.367 1.00 83.12 99 ALA A O 1
ATOM 730 N N . GLY A 1 100 ? -32.081 -8.976 48.509 1.00 84.50 100 GLY A N 1
ATOM 731 C CA . GLY A 1 100 ? -30.964 -8.036 48.425 1.00 84.50 100 GLY A CA 1
ATOM 732 C C . GLY A 1 100 ? -29.642 -8.756 48.176 1.00 84.50 100 GLY A C 1
ATOM 733 O O . GLY A 1 100 ? -28.893 -8.382 47.273 1.00 84.50 100 GLY A O 1
ATOM 734 N N . ARG A 1 101 ? -29.396 -9.860 48.893 1.00 82.12 101 ARG A N 1
ATOM 735 C CA . ARG A 1 101 ? -28.150 -10.617 48.750 1.00 82.12 101 ARG A CA 1
ATOM 736 C C . ARG A 1 101 ? -28.036 -11.340 47.414 1.00 82.12 101 ARG A C 1
ATOM 738 O O . ARG A 1 101 ? -26.969 -11.356 46.813 1.00 82.12 101 ARG A O 1
ATOM 745 N N . THR A 1 102 ? -29.137 -11.882 46.897 1.00 82.50 102 THR A N 1
ATOM 746 C CA . THR A 1 102 ? -29.153 -12.462 45.542 1.00 82.50 102 THR A CA 1
ATOM 747 C C . THR A 1 102 ? -28.900 -11.421 44.451 1.00 82.50 102 THR A C 1
ATOM 749 O O . THR A 1 102 ? -28.321 -11.767 43.424 1.00 82.50 102 THR A O 1
ATOM 752 N N . ARG A 1 103 ? -29.295 -10.154 44.645 1.00 82.38 103 ARG A N 1
ATOM 753 C CA . ARG A 1 103 ? -28.924 -9.065 43.724 1.00 82.38 103 ARG A CA 1
ATOM 754 C C . ARG A 1 103 ? -27.439 -8.726 43.816 1.00 82.38 103 ARG A C 1
ATOM 756 O O . ARG A 1 103 ? -26.801 -8.681 42.772 1.00 82.38 103 ARG A O 1
ATOM 763 N N . GLN A 1 104 ? -26.892 -8.591 45.025 1.00 82.75 104 GLN A N 1
ATOM 764 C CA . GLN A 1 104 ? -25.453 -8.371 45.226 1.00 82.75 104 GLN A CA 1
ATOM 765 C C . GLN A 1 104 ? -24.609 -9.476 44.589 1.00 82.75 104 GLN A C 1
ATOM 767 O O . GLN A 1 104 ? -23.720 -9.172 43.805 1.00 82.75 104 GLN A O 1
ATOM 772 N N . LEU A 1 105 ? -24.945 -10.751 44.818 1.00 80.25 105 LEU A N 1
ATOM 773 C CA . LEU A 1 105 ? -24.213 -11.869 44.213 1.00 80.25 105 LEU A CA 1
ATOM 774 C C . LEU A 1 105 ? -24.257 -11.829 42.679 1.00 80.25 105 LEU A C 1
ATOM 776 O O . LEU A 1 105 ? -23.254 -12.100 42.034 1.00 80.25 105 LEU A O 1
ATOM 780 N N . ARG A 1 106 ? -25.381 -11.426 42.070 1.00 78.50 106 ARG A N 1
ATOM 781 C CA . ARG A 1 106 ? -25.457 -11.244 40.607 1.00 78.50 106 ARG A CA 1
ATOM 782 C C . ARG A 1 106 ? -24.629 -10.063 40.104 1.00 78.50 106 ARG A C 1
ATOM 784 O O . ARG A 1 106 ? -24.164 -10.101 38.969 1.00 78.50 106 ARG A O 1
ATOM 791 N N . GLU A 1 107 ? -24.495 -9.002 40.893 1.00 80.19 107 GLU A N 1
ATOM 792 C CA . GLU A 1 107 ? -23.663 -7.840 40.560 1.00 80.19 107 GLU A CA 1
ATOM 793 C C . GLU A 1 107 ? -22.168 -8.142 40.725 1.00 80.19 107 GLU A C 1
ATOM 795 O O . GLU A 1 107 ? -21.359 -7.672 39.925 1.00 80.19 107 GLU A O 1
ATOM 800 N N . GLU A 1 108 ? -21.807 -8.963 41.712 1.00 75.06 108 GLU A N 1
ATOM 801 C CA . GLU A 1 108 ? -20.451 -9.478 41.930 1.00 75.06 108 GLU A CA 1
ATOM 802 C C . GLU A 1 108 ? -20.046 -10.505 40.864 1.00 75.06 108 GLU A C 1
ATOM 804 O O . GLU A 1 108 ? -18.913 -10.476 40.386 1.00 75.06 108 GLU A O 1
ATOM 809 N N . GLU A 1 109 ? -20.977 -11.365 40.436 1.00 71.81 109 GLU A N 1
ATOM 810 C CA . GLU A 1 109 ? -20.783 -12.305 39.323 1.00 71.81 109 GLU A CA 1
ATOM 811 C C . GLU A 1 109 ? -20.716 -11.620 37.957 1.00 71.81 109 GLU A C 1
ATOM 813 O O . GLU A 1 109 ? -20.307 -12.245 36.975 1.00 71.81 109 GLU A O 1
ATOM 818 N N . ARG A 1 110 ? -21.146 -10.356 37.855 1.00 76.62 110 ARG A N 1
ATOM 819 C CA . ARG A 1 110 ? -21.141 -9.648 36.580 1.00 76.62 110 ARG A CA 1
ATOM 820 C C . ARG A 1 110 ? -19.686 -9.349 36.204 1.00 76.62 110 ARG A C 1
ATOM 822 O O . ARG A 1 110 ? -19.027 -8.581 36.910 1.00 76.62 110 ARG A O 1
ATOM 829 N N . PRO A 1 111 ? -19.167 -9.939 35.114 1.00 74.44 111 PRO A N 1
ATOM 830 C CA . PRO A 1 111 ? -17.783 -9.727 34.740 1.00 74.44 111 PRO A CA 1
ATOM 831 C C . PRO A 1 111 ? -17.565 -8.270 34.338 1.00 74.44 111 PRO A C 1
ATOM 833 O O . PRO A 1 111 ? -18.435 -7.652 33.716 1.00 74.44 111 PRO A O 1
ATOM 836 N N . ASP A 1 112 ? -16.395 -7.734 34.676 1.00 79.38 112 ASP A N 1
ATOM 837 C CA . ASP A 1 112 ? -16.011 -6.396 34.244 1.00 79.38 112 ASP A CA 1
ATOM 838 C C . ASP A 1 112 ? -15.506 -6.479 32.803 1.00 79.38 112 ASP A C 1
ATOM 840 O O . ASP A 1 112 ? -14.536 -7.188 32.519 1.00 79.38 112 ASP A O 1
ATOM 844 N N . ILE A 1 113 ? -16.210 -5.827 31.880 1.00 80.94 113 ILE A N 1
ATOM 845 C CA . ILE A 1 113 ? -15.894 -5.858 30.453 1.00 80.94 113 ILE A CA 1
ATOM 846 C C . ILE A 1 113 ? -15.253 -4.526 30.100 1.00 80.94 113 ILE A C 1
ATOM 848 O O . ILE A 1 113 ? -15.907 -3.485 30.110 1.00 80.94 113 ILE A O 1
ATOM 852 N N . THR A 1 114 ? -13.966 -4.561 29.773 1.00 84.62 114 THR A N 1
ATOM 853 C CA . THR A 1 114 ? -13.224 -3.391 29.300 1.00 84.62 114 THR A CA 1
ATOM 854 C C . THR A 1 114 ? -12.743 -3.643 27.878 1.00 84.62 114 THR A C 1
ATOM 856 O O . THR A 1 114 ? -12.224 -4.718 27.585 1.00 84.62 114 THR A O 1
ATOM 859 N N . TYR A 1 115 ? -12.892 -2.664 26.991 1.00 80.81 115 TYR A N 1
ATOM 860 C CA . TYR A 1 115 ? -12.331 -2.740 25.642 1.00 80.81 115 TYR A CA 1
ATOM 861 C C . TYR A 1 115 ? -10.911 -2.171 25.627 1.00 80.81 115 TYR A C 1
ATOM 863 O O . TYR A 1 115 ? -10.611 -1.229 26.362 1.00 80.81 115 TYR A O 1
ATOM 871 N N . GLY A 1 116 ? -10.021 -2.762 24.830 1.00 75.62 116 GLY A N 1
ATOM 872 C CA . GLY A 1 116 ? -8.650 -2.275 24.724 1.00 75.62 116 GLY A CA 1
ATOM 873 C C . GLY A 1 116 ? -7.859 -2.822 23.538 1.00 75.62 116 GLY A C 1
ATO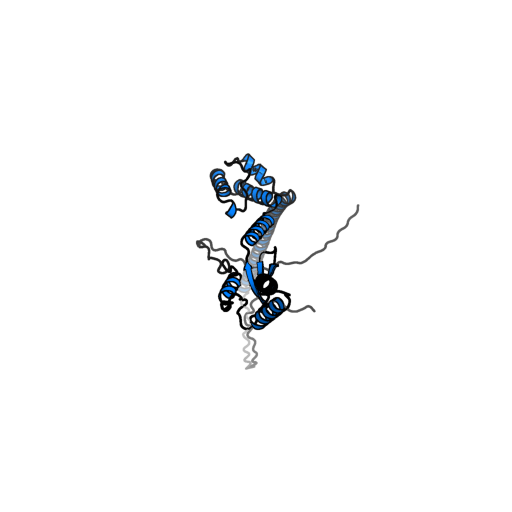M 874 O O . GLY A 1 116 ? -8.308 -3.684 22.781 1.00 75.62 116 GLY A O 1
ATOM 875 N N . GLY A 1 117 ? -6.636 -2.307 23.392 1.00 75.94 117 GLY A N 1
ATOM 876 C CA . GLY A 1 117 ? -5.736 -2.596 22.274 1.00 75.94 117 GLY A CA 1
ATOM 877 C C . GLY A 1 117 ? -5.857 -1.592 21.117 1.00 75.94 117 GLY A C 1
ATOM 878 O O . GLY A 1 117 ? -6.571 -0.598 21.226 1.00 75.94 117 GLY A O 1
ATOM 879 N N . PRO A 1 118 ? -5.133 -1.809 20.003 1.00 68.56 118 PRO A N 1
ATOM 880 C CA . PRO A 1 118 ? -5.205 -0.933 18.836 1.00 68.56 118 PRO A CA 1
ATOM 881 C C . PRO A 1 118 ? -6.626 -0.905 18.256 1.00 68.56 118 PRO A C 1
ATOM 883 O O . PRO A 1 118 ? -7.096 -1.917 17.740 1.00 68.56 118 PRO A O 1
ATOM 886 N N . GLY A 1 119 ? -7.302 0.243 18.357 1.00 67.50 119 GLY A N 1
ATOM 887 C CA . GLY A 1 119 ? -8.678 0.415 17.878 1.00 67.50 119 GLY A CA 1
ATOM 888 C C . GLY A 1 119 ? -9.725 -0.386 18.660 1.00 67.50 119 GLY A C 1
ATOM 889 O O . GLY A 1 119 ? -10.710 -0.804 18.062 1.00 67.50 119 GLY A O 1
ATOM 890 N N . ASP A 1 120 ? -9.486 -0.654 19.952 1.00 76.94 120 ASP A N 1
ATOM 891 C CA . ASP A 1 120 ? -10.422 -1.350 20.855 1.00 76.94 120 ASP A CA 1
ATOM 892 C C . ASP A 1 120 ? -10.863 -2.745 20.373 1.00 76.94 120 ASP A C 1
ATOM 894 O O . ASP A 1 120 ? -11.920 -3.266 20.726 1.00 76.94 120 ASP A O 1
ATOM 898 N N . GLN A 1 121 ? -10.010 -3.392 19.576 1.00 77.00 121 GLN A N 1
ATOM 899 C CA . GLN A 1 121 ? -10.300 -4.670 18.921 1.00 77.00 121 GLN A CA 1
ATOM 900 C C . GLN A 1 121 ? -10.425 -5.874 19.871 1.00 77.00 121 GLN A C 1
ATOM 902 O O . GLN A 1 121 ? -10.806 -6.963 19.429 1.00 77.00 121 GLN A O 1
ATOM 907 N N . PHE A 1 122 ? -10.095 -5.711 21.154 1.00 79.06 122 PHE A N 1
ATOM 908 C CA . PHE A 1 122 ? -10.182 -6.767 22.153 1.00 79.06 122 PHE A CA 1
ATOM 909 C C . PHE A 1 122 ? -11.135 -6.399 23.286 1.00 79.06 122 PHE A C 1
ATOM 911 O O . PHE A 1 122 ? -11.024 -5.349 23.912 1.00 79.06 122 PHE A O 1
ATOM 918 N N . GLU A 1 123 ? -12.026 -7.331 23.589 1.00 84.94 123 GLU A N 1
ATOM 919 C CA . GLU A 1 123 ? -12.819 -7.370 24.804 1.00 84.94 123 GLU A CA 1
ATOM 920 C C . GLU A 1 123 ? -12.001 -8.084 25.885 1.00 84.94 123 GLU A C 1
ATOM 922 O O . GLU A 1 123 ? -11.632 -9.253 25.740 1.00 84.94 123 GLU A O 1
ATOM 927 N N . ILE A 1 124 ? -11.680 -7.373 26.961 1.00 83.69 124 ILE A N 1
ATOM 928 C CA . ILE A 1 124 ? -10.986 -7.901 28.131 1.00 83.69 124 ILE A CA 1
ATOM 929 C C . ILE A 1 124 ? -12.040 -8.099 29.213 1.00 83.69 124 ILE A C 1
ATOM 931 O O . ILE A 1 124 ? -12.483 -7.151 29.860 1.00 83.69 124 ILE A O 1
ATOM 935 N N . THR A 1 125 ? -12.443 -9.347 29.406 1.00 85.62 125 THR A N 1
ATOM 936 C CA . THR A 1 125 ? -13.345 -9.738 30.485 1.00 85.62 125 THR A CA 1
ATOM 937 C C . THR A 1 125 ? -12.500 -10.063 31.713 1.00 85.62 125 THR A C 1
ATOM 939 O O . THR A 1 125 ? -11.673 -10.975 31.669 1.00 85.62 125 THR A O 1
ATOM 942 N N . THR A 1 126 ? -12.678 -9.314 32.800 1.00 83.44 126 THR A N 1
ATOM 943 C CA . THR A 1 126 ? -12.012 -9.571 34.083 1.00 83.44 126 THR A CA 1
ATOM 944 C C . THR A 1 126 ? -13.017 -10.171 35.058 1.00 83.44 126 THR A C 1
ATOM 946 O O . THR A 1 126 ? -14.018 -9.541 35.404 1.00 83.44 126 THR A O 1
ATOM 949 N N . ASP A 1 127 ? -12.750 -11.394 35.508 1.00 78.38 127 ASP A N 1
ATOM 950 C CA . ASP A 1 127 ? -13.485 -12.002 36.615 1.00 78.38 127 ASP A CA 1
ATOM 951 C C . ASP A 1 127 ? -13.084 -11.295 37.919 1.00 78.38 127 ASP A C 1
ATOM 953 O O . ASP A 1 127 ? -11.919 -11.322 38.322 1.00 78.38 127 ASP A O 1
ATOM 957 N N . ARG A 1 128 ? -14.047 -10.643 38.580 1.00 72.38 128 ARG A N 1
ATOM 958 C CA . ARG A 1 128 ? -13.816 -9.868 39.809 1.00 72.38 128 ARG A CA 1
ATOM 959 C C . ARG A 1 128 ? -13.361 -10.722 40.984 1.00 72.38 128 ARG A C 1
ATOM 961 O O . ARG A 1 128 ? -12.663 -10.211 41.855 1.00 72.38 128 ARG A O 1
ATOM 968 N N . ARG A 1 129 ? -13.732 -12.004 41.019 1.00 69.06 129 ARG A N 1
ATOM 969 C CA . ARG A 1 129 ? -13.428 -12.879 42.158 1.00 69.06 129 ARG A CA 1
ATOM 970 C C . ARG A 1 129 ? -12.028 -13.468 42.071 1.00 69.06 129 ARG A C 1
ATOM 972 O O . ARG A 1 129 ? -11.338 -13.588 43.077 1.00 69.06 129 ARG A O 1
ATOM 979 N N . THR A 1 130 ? -11.615 -13.858 40.869 1.00 76.62 130 THR A N 1
ATOM 980 C CA . THR A 1 130 ? -10.326 -14.530 40.641 1.00 76.62 130 THR A CA 1
ATOM 981 C C . THR A 1 130 ? -9.251 -13.591 40.102 1.00 76.62 130 THR A C 1
ATOM 983 O O . THR A 1 130 ? -8.071 -13.935 40.119 1.00 76.62 130 THR A O 1
ATOM 986 N N . GLY A 1 131 ? -9.641 -12.420 39.591 1.00 76.94 131 GLY A N 1
ATOM 987 C CA . GLY A 1 131 ? -8.761 -11.530 38.838 1.00 76.94 131 GLY A CA 1
ATOM 988 C C . GLY A 1 131 ? -8.340 -12.100 37.480 1.00 76.94 131 GLY A C 1
ATOM 989 O O . GLY A 1 131 ? -7.505 -11.498 36.802 1.00 76.94 131 GLY A O 1
ATOM 990 N N . ALA A 1 132 ? -8.884 -13.254 37.070 1.00 75.50 132 ALA A N 1
ATOM 991 C CA . ALA A 1 132 ? -8.553 -13.875 35.800 1.00 75.50 132 ALA A CA 1
ATOM 992 C C . ALA A 1 132 ? -9.075 -13.011 34.648 1.00 75.50 132 ALA A C 1
ATOM 994 O O . ALA A 1 132 ? -10.238 -12.604 34.624 1.00 75.50 132 ALA A O 1
ATOM 995 N N . LYS A 1 133 ? -8.197 -12.735 33.684 1.00 80.44 133 LYS A N 1
ATOM 996 C CA . LYS A 1 133 ? -8.512 -11.943 32.497 1.00 80.44 133 LYS A CA 1
ATOM 997 C C . LYS A 1 133 ? -8.619 -12.864 31.296 1.00 80.44 133 LYS A C 1
ATOM 999 O O . LYS A 1 133 ? -7.670 -13.582 30.986 1.00 80.44 133 LYS A O 1
ATOM 1004 N N . THR A 1 134 ? -9.744 -12.818 30.599 1.00 82.06 134 THR A N 1
ATOM 1005 C CA . THR A 1 134 ? -9.906 -13.469 29.298 1.00 82.06 134 THR A CA 1
ATOM 1006 C C . THR A 1 134 ? -10.006 -12.403 28.224 1.00 82.06 134 THR A C 1
ATOM 1008 O O . THR A 1 134 ? -10.827 -11.495 28.322 1.00 82.06 134 THR A O 1
ATOM 1011 N N . VAL A 1 135 ? -9.157 -12.513 27.207 1.00 82.88 135 VAL A N 1
ATOM 1012 C CA . VAL A 1 135 ? -9.111 -11.578 26.083 1.00 82.88 135 VAL A CA 1
ATOM 1013 C C . VAL A 1 135 ? -9.790 -12.236 24.890 1.00 82.88 135 VAL A C 1
ATOM 1015 O O . VAL A 1 135 ? -9.377 -13.314 24.461 1.00 82.88 135 VAL A O 1
ATOM 1018 N N . ARG A 1 136 ? -10.830 -11.600 24.350 1.00 82.81 136 ARG A N 1
ATOM 1019 C CA . ARG A 1 136 ? -11.541 -12.052 23.152 1.00 82.81 136 ARG A CA 1
ATOM 1020 C C . ARG A 1 136 ? -11.484 -10.968 22.089 1.00 82.81 136 ARG A C 1
ATOM 1022 O O . ARG A 1 136 ? -11.784 -9.814 22.360 1.00 82.81 136 ARG A O 1
ATOM 1029 N N . GLN A 1 137 ? -11.111 -11.329 20.867 1.00 80.19 137 GLN A N 1
ATOM 1030 C CA . GLN A 1 137 ? -11.180 -10.392 19.750 1.00 80.19 137 GLN A CA 1
ATOM 1031 C C . GLN A 1 137 ? -12.642 -10.136 19.380 1.00 80.19 137 GLN A C 1
ATOM 1033 O O . GLN A 1 137 ? -13.418 -11.082 19.233 1.00 80.19 137 GLN A O 1
ATOM 1038 N N . VAL A 1 138 ? -13.009 -8.868 19.221 1.00 79.75 138 VAL A N 1
ATOM 1039 C CA . VAL A 1 138 ? -14.345 -8.476 18.773 1.00 79.75 138 VAL A CA 1
ATOM 1040 C C . VAL A 1 138 ? -14.330 -8.399 17.242 1.00 79.75 138 VAL A C 1
ATOM 1042 O O . VAL A 1 138 ? -13.624 -7.550 16.687 1.00 79.75 138 VAL A O 1
ATOM 1045 N N . PRO A 1 139 ? -15.085 -9.258 16.531 1.00 77.94 139 PRO A N 1
ATOM 1046 C CA . PRO A 1 139 ? -15.028 -9.332 15.069 1.00 77.94 139 PRO A CA 1
ATOM 1047 C C . PRO A 1 139 ? -15.379 -8.010 14.372 1.00 77.94 139 PRO A C 1
ATOM 1049 O O . PRO A 1 139 ? -14.828 -7.692 13.321 1.00 77.94 139 PRO A O 1
ATOM 1052 N N . GLU A 1 140 ? -16.269 -7.219 14.970 1.00 76.44 140 GLU A N 1
ATOM 1053 C CA . GLU A 1 140 ? -16.744 -5.951 14.410 1.00 76.44 140 GLU A CA 1
ATOM 1054 C C . GLU A 1 140 ? -15.640 -4.886 14.362 1.00 76.44 140 GLU A C 1
ATOM 1056 O O . GLU A 1 140 ? -15.436 -4.253 13.323 1.00 76.44 140 GLU A O 1
ATOM 1061 N N . PHE A 1 141 ? -14.875 -4.739 15.449 1.00 73.44 141 PHE A N 1
ATOM 1062 C CA . PHE A 1 141 ? -13.747 -3.807 15.513 1.00 73.44 141 PHE A CA 1
ATOM 1063 C C . PHE A 1 141 ? -12.575 -4.279 14.650 1.00 73.44 141 PHE A C 1
ATOM 1065 O O . PHE A 1 141 ? -11.958 -3.466 13.964 1.00 73.44 141 PHE A O 1
ATOM 1072 N N . ALA A 1 142 ? -12.323 -5.590 14.581 1.00 71.75 142 ALA A N 1
ATOM 1073 C CA . ALA A 1 142 ? -11.322 -6.145 13.670 1.00 71.75 142 ALA A CA 1
ATOM 1074 C C . ALA A 1 142 ? -11.637 -5.799 12.199 1.00 71.75 142 ALA A C 1
ATOM 1076 O O . ALA A 1 142 ? -10.778 -5.286 11.480 1.00 71.75 142 ALA A O 1
ATOM 1077 N N . ALA A 1 143 ? -12.892 -5.974 11.774 1.00 75.06 143 ALA A N 1
ATOM 1078 C CA . ALA A 1 143 ? -13.334 -5.629 10.422 1.00 75.06 143 ALA A CA 1
ATOM 1079 C C . ALA A 1 143 ? -13.320 -4.113 10.144 1.00 75.06 143 ALA A C 1
ATOM 1081 O O . ALA A 1 143 ? -13.185 -3.690 8.991 1.00 75.06 143 ALA A O 1
ATOM 1082 N N . ALA A 1 144 ? -13.504 -3.274 11.167 1.00 71.25 144 ALA A N 1
ATOM 1083 C CA . ALA A 1 144 ? -13.383 -1.822 11.040 1.00 71.25 144 ALA A CA 1
ATOM 1084 C C . ALA A 1 144 ? -11.918 -1.397 10.845 1.00 71.25 144 ALA A C 1
ATOM 1086 O O . ALA A 1 144 ? -11.620 -0.631 9.929 1.00 71.25 144 ALA A O 1
ATOM 1087 N N . VAL A 1 145 ? -10.999 -1.964 11.631 1.00 74.94 145 VAL A N 1
ATOM 1088 C CA . VAL A 1 145 ? -9.555 -1.708 11.522 1.00 74.94 145 VAL A CA 1
ATOM 1089 C C . VAL A 1 145 ? -9.008 -2.180 10.174 1.00 74.94 145 VAL A C 1
ATOM 1091 O O . VAL A 1 145 ? -8.202 -1.480 9.562 1.00 74.94 145 VAL A O 1
ATOM 1094 N N . GLU A 1 146 ? -9.454 -3.329 9.660 1.00 74.25 146 GLU A N 1
ATOM 1095 C CA . GLU A 1 146 ? -9.072 -3.785 8.317 1.00 74.25 146 GLU A CA 1
ATOM 1096 C C . GLU A 1 146 ? -9.554 -2.835 7.219 1.00 74.25 146 GLU A C 1
ATOM 1098 O O . GLU A 1 146 ? -8.780 -2.493 6.323 1.00 74.25 146 GLU A O 1
ATOM 1103 N N . ARG A 1 147 ? -10.796 -2.342 7.308 1.00 74.69 147 ARG A N 1
ATOM 1104 C CA . ARG A 1 147 ? -11.323 -1.338 6.371 1.00 74.69 147 ARG A CA 1
ATOM 1105 C C . ARG A 1 147 ? -10.544 -0.029 6.436 1.00 74.69 147 ARG A C 1
ATOM 1107 O O . ARG A 1 147 ? -10.248 0.554 5.395 1.00 74.69 147 ARG A O 1
ATOM 1114 N N . GLU A 1 148 ? -10.175 0.416 7.631 1.00 75.19 148 GLU A N 1
ATOM 1115 C CA . GLU A 1 148 ? -9.385 1.631 7.816 1.00 75.19 148 GLU A CA 1
ATOM 1116 C C . GLU A 1 148 ? -7.956 1.470 7.276 1.00 75.19 148 GLU A C 1
ATOM 1118 O O . GLU A 1 148 ? -7.450 2.356 6.587 1.00 75.19 148 GLU A O 1
ATOM 1123 N N . ARG A 1 149 ? -7.314 0.319 7.512 1.00 73.88 149 ARG A N 1
ATOM 1124 C CA . ARG A 1 149 ? -6.006 -0.011 6.921 1.00 73.88 149 ARG A CA 1
ATOM 1125 C C . ARG A 1 149 ? -6.079 -0.074 5.402 1.00 73.88 149 ARG A C 1
ATOM 1127 O O . ARG A 1 149 ? -5.212 0.483 4.737 1.00 73.88 149 ARG A O 1
ATOM 1134 N N . ALA A 1 150 ? -7.119 -0.696 4.851 1.00 73.88 150 ALA A N 1
ATOM 1135 C CA . ALA A 1 150 ? -7.341 -0.736 3.411 1.00 73.88 150 ALA A CA 1
ATOM 1136 C C . ALA A 1 150 ? -7.544 0.672 2.834 1.00 73.88 150 ALA A C 1
ATOM 1138 O O . ALA A 1 150 ? -7.003 0.972 1.777 1.00 73.88 150 ALA A O 1
ATOM 1139 N N . ALA A 1 151 ? -8.262 1.555 3.533 1.00 73.75 151 ALA A N 1
ATOM 1140 C CA . ALA A 1 151 ? -8.443 2.943 3.116 1.00 73.75 151 ALA A CA 1
ATOM 1141 C C . ALA A 1 151 ? -7.139 3.756 3.181 1.00 73.75 151 ALA A C 1
ATOM 1143 O O . ALA A 1 151 ? -6.857 4.508 2.254 1.00 73.75 151 ALA A O 1
ATOM 1144 N N . LYS A 1 152 ? -6.324 3.578 4.229 1.00 73.12 152 LYS A N 1
ATOM 1145 C CA . LYS A 1 152 ? -5.021 4.254 4.381 1.00 73.12 152 LYS A CA 1
ATOM 1146 C C . LYS A 1 152 ? -3.965 3.760 3.392 1.00 73.12 152 LYS A C 1
ATOM 1148 O O . LYS A 1 152 ? -3.122 4.541 2.972 1.00 73.12 152 LYS A O 1
ATOM 1153 N N . ASN A 1 153 ? -4.021 2.483 3.017 1.00 73.69 153 ASN A N 1
ATOM 1154 C CA . ASN A 1 153 ? -3.099 1.877 2.056 1.00 73.69 153 ASN A CA 1
ATOM 1155 C C . ASN A 1 153 ? -3.554 2.040 0.598 1.00 73.69 153 ASN A C 1
ATOM 1157 O O . ASN A 1 153 ? -2.871 1.552 -0.304 1.00 73.69 153 ASN A O 1
ATOM 1161 N N . ARG A 1 154 ? -4.695 2.694 0.336 1.00 73.81 154 ARG A N 1
ATOM 1162 C CA . ARG A 1 154 ? -5.075 3.033 -1.038 1.00 73.81 154 ARG A CA 1
ATOM 1163 C C . ARG A 1 154 ? -4.063 4.035 -1.596 1.00 73.81 154 ARG A C 1
ATOM 1165 O O . ARG A 1 154 ? -3.768 5.021 -0.921 1.00 73.81 154 ARG A O 1
ATOM 1172 N N . PRO A 1 155 ? -3.545 3.816 -2.816 1.00 76.50 155 PRO A N 1
ATOM 1173 C CA . PRO A 1 155 ? -2.683 4.798 -3.448 1.00 76.50 155 PRO A CA 1
ATOM 1174 C C . PRO A 1 155 ? -3.453 6.110 -3.606 1.00 76.50 155 PRO A C 1
ATOM 1176 O O . PRO A 1 155 ? -4.624 6.095 -4.001 1.00 76.50 155 PRO A O 1
ATOM 1179 N N . ASP A 1 156 ? -2.789 7.224 -3.299 1.00 83.69 156 ASP A N 1
ATOM 1180 C CA . ASP A 1 156 ? -3.323 8.568 -3.521 1.00 83.69 156 ASP A CA 1
ATOM 1181 C C . ASP A 1 156 ? -3.742 8.753 -4.992 1.00 83.69 156 ASP A C 1
ATOM 1183 O O . ASP A 1 156 ? -3.196 8.107 -5.891 1.00 83.69 156 ASP A O 1
ATOM 1187 N N . PHE A 1 157 ? -4.696 9.650 -5.252 1.00 80.31 157 PHE A N 1
ATOM 1188 C CA . PHE A 1 157 ? -5.228 9.927 -6.590 1.00 80.31 157 PHE A CA 1
ATOM 1189 C C . PHE A 1 157 ? -4.113 10.236 -7.595 1.00 80.31 157 PHE A C 1
ATOM 1191 O O . PHE A 1 157 ? -4.128 9.748 -8.729 1.00 80.31 157 PHE A O 1
ATOM 1198 N N . LYS A 1 158 ? -3.105 11.002 -7.159 1.00 82.69 158 LYS A N 1
ATOM 1199 C CA . LYS A 1 158 ? -1.925 11.297 -7.972 1.00 82.69 158 LYS A CA 1
ATOM 1200 C C . LYS A 1 158 ? -1.159 10.021 -8.325 1.00 82.69 158 LYS A C 1
ATOM 1202 O O . LYS A 1 158 ? -0.880 9.787 -9.494 1.00 82.69 158 LYS A O 1
ATOM 1207 N N . THR A 1 159 ? -0.865 9.178 -7.338 1.00 84.06 159 THR A N 1
ATOM 1208 C CA . THR A 1 159 ? -0.152 7.910 -7.546 1.00 84.06 159 THR A CA 1
ATOM 1209 C C . THR A 1 159 ? -0.915 6.985 -8.491 1.00 84.06 159 THR A C 1
ATOM 1211 O O . THR A 1 159 ? -0.309 6.400 -9.383 1.00 84.06 159 THR A O 1
ATOM 1214 N N . GLN A 1 160 ? -2.242 6.893 -8.360 1.00 84.69 160 GLN A N 1
ATOM 1215 C CA . GLN A 1 160 ? -3.063 6.110 -9.290 1.00 84.69 160 GLN A CA 1
ATOM 1216 C C . GLN A 1 160 ? -3.018 6.668 -10.715 1.00 84.69 160 GLN A C 1
ATOM 1218 O O . GLN A 1 160 ? -2.913 5.904 -11.673 1.00 84.69 160 GLN A O 1
ATOM 1223 N N . THR A 1 161 ? -3.057 7.994 -10.860 1.00 86.88 161 THR A N 1
ATOM 1224 C CA . THR A 1 161 ? -2.963 8.664 -12.164 1.00 86.88 161 THR A CA 1
ATOM 1225 C C . THR A 1 161 ? -1.602 8.415 -12.817 1.00 86.88 161 THR A C 1
ATOM 1227 O O . THR A 1 161 ? -1.557 8.062 -13.994 1.00 86.88 161 THR A O 1
ATOM 1230 N N . ASP A 1 162 ? -0.511 8.512 -12.051 1.00 87.25 162 ASP A N 1
ATOM 1231 C CA . ASP A 1 162 ? 0.857 8.264 -12.524 1.00 87.25 162 ASP A CA 1
ATOM 1232 C C . ASP A 1 162 ? 1.066 6.782 -12.904 1.00 87.25 162 ASP A C 1
ATOM 1234 O O . ASP A 1 162 ? 1.704 6.462 -13.909 1.00 87.25 162 ASP A O 1
ATOM 1238 N N . MET A 1 163 ? 0.508 5.840 -12.133 1.00 87.25 163 MET A N 1
ATOM 1239 C CA . MET A 1 163 ? 0.553 4.410 -12.473 1.00 87.25 163 MET A CA 1
ATOM 1240 C C . MET A 1 163 ? -0.234 4.113 -13.752 1.00 87.25 163 MET A C 1
ATOM 1242 O O . MET A 1 163 ? 0.271 3.432 -14.648 1.00 87.25 163 MET A O 1
ATOM 1246 N N . ARG A 1 164 ? -1.441 4.678 -13.872 1.00 90.31 164 ARG A N 1
ATOM 1247 C CA . ARG A 1 164 ? -2.283 4.562 -15.068 1.00 90.31 164 ARG A CA 1
ATOM 1248 C C . ARG A 1 164 ? -1.581 5.129 -16.296 1.00 90.31 164 ARG A C 1
ATOM 1250 O O . ARG A 1 164 ? -1.537 4.460 -17.323 1.00 90.31 164 ARG A O 1
ATOM 1257 N N . SER A 1 165 ? -1.001 6.325 -16.208 1.00 89.25 165 SER A N 1
ATOM 1258 C CA . SER A 1 165 ? -0.310 6.935 -17.346 1.00 89.25 165 SER A CA 1
ATOM 1259 C C . SER A 1 165 ? 0.902 6.115 -17.776 1.00 89.25 165 SER A C 1
ATOM 1261 O O . SER A 1 165 ? 1.093 5.897 -18.967 1.00 89.25 165 SER A O 1
ATOM 1263 N N . ARG A 1 166 ? 1.697 5.594 -16.832 1.00 89.31 166 ARG A N 1
ATOM 1264 C CA . ARG A 1 166 ? 2.858 4.747 -17.149 1.00 89.31 166 ARG A CA 1
ATOM 1265 C C . ARG A 1 166 ? 2.442 3.449 -17.840 1.00 89.31 166 ARG A C 1
ATOM 1267 O O . ARG A 1 166 ? 3.061 3.081 -18.836 1.00 89.31 166 ARG A O 1
ATOM 1274 N N . ALA A 1 167 ? 1.383 2.796 -17.362 1.00 92.06 167 ALA A N 1
ATOM 1275 C CA . ALA A 1 167 ? 0.846 1.594 -17.998 1.00 92.06 167 ALA A CA 1
ATOM 1276 C C . ALA A 1 167 ? 0.356 1.881 -19.428 1.00 92.06 167 ALA A C 1
ATOM 1278 O O . ALA A 1 167 ? 0.712 1.169 -20.366 1.00 92.06 167 ALA A O 1
ATOM 1279 N N . LEU A 1 168 ? -0.393 2.971 -19.621 1.00 92.62 168 LEU A N 1
ATOM 1280 C CA . LEU A 1 168 ? -0.887 3.370 -20.943 1.00 92.62 168 LEU A CA 1
ATOM 1281 C C . LEU A 1 168 ? 0.239 3.783 -21.891 1.00 92.62 168 LEU A C 1
ATOM 1283 O O . LEU A 1 168 ? 0.205 3.434 -23.068 1.00 92.62 168 LEU A O 1
ATOM 1287 N N . PHE A 1 169 ? 1.256 4.477 -21.382 1.00 91.25 169 PHE A N 1
ATOM 1288 C CA . PHE A 1 169 ? 2.437 4.846 -22.151 1.00 91.25 169 PHE A CA 1
ATOM 1289 C C . PHE A 1 169 ? 3.220 3.612 -22.608 1.00 91.25 169 PHE A C 1
ATOM 1291 O O . PHE A 1 169 ? 3.634 3.549 -23.765 1.00 91.25 169 PHE A O 1
ATOM 1298 N N . ALA A 1 170 ? 3.383 2.609 -21.739 1.00 91.50 170 ALA A N 1
ATOM 1299 C CA . ALA A 1 170 ? 4.025 1.349 -22.101 1.00 91.50 170 ALA A CA 1
ATOM 1300 C C . ALA A 1 170 ? 3.247 0.622 -23.210 1.00 91.50 170 ALA A C 1
ATOM 1302 O O . ALA A 1 170 ? 3.851 0.198 -24.193 1.00 91.50 170 ALA A O 1
ATOM 1303 N N . ILE A 1 171 ? 1.912 0.567 -23.123 1.00 93.00 171 ILE A N 1
ATOM 1304 C CA . ILE A 1 171 ? 1.074 -0.002 -24.191 1.00 93.00 171 ILE A CA 1
ATOM 1305 C C . ILE A 1 171 ? 1.230 0.800 -25.491 1.00 93.00 171 ILE A C 1
ATOM 1307 O O . ILE A 1 171 ? 1.424 0.223 -26.556 1.00 93.00 171 ILE A O 1
ATOM 1311 N N . ALA A 1 172 ? 1.203 2.132 -25.428 1.00 91.94 172 ALA A N 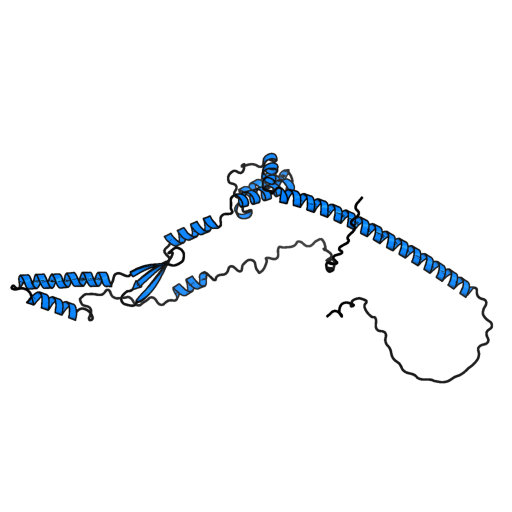1
ATOM 1312 C CA . ALA A 1 172 ? 1.303 2.971 -26.621 1.00 91.94 172 ALA A CA 1
ATOM 1313 C C . ALA A 1 172 ? 2.672 2.869 -27.321 1.00 91.94 172 ALA A C 1
ATOM 1315 O O . ALA A 1 172 ? 2.737 2.937 -28.549 1.00 91.94 172 ALA A O 1
ATOM 1316 N N . THR A 1 173 ? 3.762 2.725 -26.562 1.00 89.62 173 THR A N 1
ATOM 1317 C CA . THR A 1 173 ? 5.134 2.810 -27.096 1.00 89.62 173 THR A CA 1
ATOM 1318 C C . THR A 1 173 ? 5.801 1.462 -27.333 1.00 89.62 173 THR A C 1
ATOM 1320 O O . THR A 1 173 ? 6.532 1.321 -28.310 1.00 89.62 173 THR A O 1
ATOM 1323 N N . GLN A 1 174 ? 5.568 0.480 -26.463 1.00 91.94 174 GLN A N 1
ATOM 1324 C CA . GLN A 1 174 ? 6.284 -0.799 -26.486 1.00 91.94 174 GLN A CA 1
ATOM 1325 C C . GLN A 1 174 ? 5.483 -1.906 -27.172 1.00 91.94 174 GLN A C 1
ATOM 1327 O O . GLN A 1 174 ? 6.077 -2.851 -27.686 1.00 91.94 174 GLN A O 1
ATOM 1332 N N . VAL A 1 175 ? 4.149 -1.799 -27.201 1.00 94.00 175 VAL A N 1
ATOM 1333 C CA . VAL A 1 175 ? 3.286 -2.806 -27.829 1.00 94.00 175 VAL A CA 1
ATOM 1334 C C . VAL A 1 175 ? 3.039 -2.442 -29.301 1.00 94.00 175 VAL A C 1
ATOM 1336 O O . VAL A 1 175 ? 2.661 -1.296 -29.600 1.00 94.00 175 VAL A O 1
ATOM 1339 N N . PRO A 1 176 ? 3.221 -3.397 -30.236 1.00 95.81 176 PRO A N 1
ATOM 1340 C CA . PRO A 1 176 ? 2.885 -3.199 -31.642 1.00 95.81 176 PRO A CA 1
ATOM 1341 C C . PRO A 1 176 ? 1.418 -2.774 -31.825 1.00 95.81 176 PRO A C 1
ATOM 1343 O O . PRO A 1 176 ? 0.563 -3.268 -31.084 1.00 95.81 176 PRO A O 1
ATOM 1346 N N . PRO A 1 177 ? 1.093 -1.884 -32.786 1.00 93.94 177 PRO A N 1
ATOM 1347 C CA . PRO A 1 177 ? -0.252 -1.321 -32.956 1.00 93.94 177 PRO A CA 1
ATOM 1348 C C . PRO A 1 177 ? -1.379 -2.362 -32.969 1.00 93.94 177 PRO A C 1
ATOM 1350 O O . PRO A 1 177 ? -2.410 -2.166 -32.330 1.00 93.94 177 PRO A O 1
ATOM 1353 N N . GLU A 1 178 ? -1.153 -3.496 -33.627 1.00 95.50 178 GLU A N 1
ATOM 1354 C CA . GLU A 1 178 ? -2.092 -4.611 -33.747 1.00 95.50 178 GLU A CA 1
ATOM 1355 C C . GLU A 1 178 ? -2.423 -5.310 -32.414 1.00 95.50 178 GLU A C 1
ATOM 1357 O O . GLU A 1 178 ? -3.500 -5.886 -32.283 1.00 95.50 178 GLU A O 1
ATOM 1362 N N . GLN A 1 179 ? -1.542 -5.230 -31.411 1.00 96.81 179 GLN A N 1
ATOM 1363 C CA . GLN A 1 179 ? -1.698 -5.897 -30.108 1.00 96.81 179 GLN A CA 1
ATOM 1364 C C . GLN A 1 179 ? -2.155 -4.951 -28.987 1.00 96.81 179 GLN A C 1
ATOM 1366 O O . GLN A 1 179 ? -2.527 -5.405 -27.904 1.00 96.81 179 GLN A O 1
ATOM 1371 N N . ARG A 1 180 ? -2.182 -3.631 -29.217 1.00 94.56 180 ARG A N 1
ATOM 1372 C CA . ARG A 1 180 ? -2.500 -2.642 -28.167 1.00 94.56 180 ARG A CA 1
ATOM 1373 C C . ARG A 1 180 ? -3.889 -2.827 -27.572 1.00 94.56 180 ARG A C 1
ATOM 1375 O O . ARG A 1 180 ? -4.053 -2.734 -26.361 1.00 94.56 180 ARG A O 1
ATOM 1382 N N . ALA A 1 181 ? -4.880 -3.131 -28.408 1.00 96.06 181 ALA A N 1
ATOM 1383 C CA . ALA A 1 181 ? -6.252 -3.348 -27.956 1.00 96.06 181 ALA A CA 1
ATOM 1384 C C . ALA A 1 181 ? -6.408 -4.604 -27.086 1.00 96.06 181 ALA A C 1
ATOM 1386 O O . ALA A 1 181 ? -7.322 -4.678 -26.264 1.00 96.06 181 ALA A O 1
ATOM 1387 N N . GLU A 1 182 ? -5.552 -5.606 -27.275 1.00 96.12 182 GLU A N 1
ATOM 1388 C CA . GLU A 1 182 ? -5.518 -6.805 -26.438 1.00 96.12 182 GLU A CA 1
ATOM 1389 C C . GLU A 1 182 ? -4.777 -6.530 -25.127 1.00 96.12 182 GLU A C 1
ATOM 1391 O O . GLU A 1 182 ? -5.345 -6.757 -24.062 1.00 96.12 182 GLU A O 1
ATOM 1396 N N . ALA A 1 183 ? -3.591 -5.915 -25.188 1.00 95.75 183 ALA A N 1
ATOM 1397 C CA . ALA A 1 183 ? -2.828 -5.507 -24.004 1.00 95.75 183 ALA A CA 1
ATOM 1398 C C . ALA A 1 183 ? -3.617 -4.544 -23.094 1.00 95.75 183 ALA A C 1
ATOM 1400 O O . ALA A 1 183 ? -3.567 -4.631 -21.870 1.00 95.75 183 ALA A O 1
ATOM 1401 N N . TYR A 1 184 ? -4.401 -3.642 -23.686 1.00 96.31 184 TYR A N 1
ATOM 1402 C CA . TYR A 1 184 ? -5.291 -2.749 -22.951 1.00 96.31 184 TYR A CA 1
ATOM 1403 C C . TYR A 1 184 ? -6.458 -3.480 -22.280 1.00 96.31 184 TYR A C 1
ATOM 1405 O O . TYR A 1 184 ? -6.827 -3.161 -21.149 1.00 96.31 184 TYR A O 1
ATOM 1413 N N . ARG A 1 185 ? -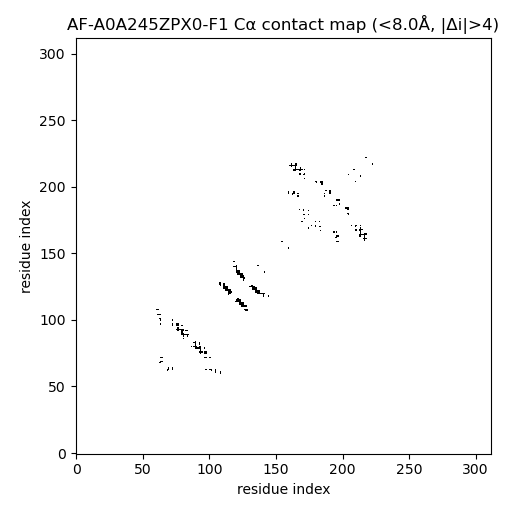7.038 -4.479 -22.954 1.00 96.19 185 ARG A N 1
ATOM 1414 C CA . ARG A 1 185 ? -8.069 -5.331 -22.348 1.00 96.19 185 ARG A CA 1
ATOM 1415 C C . ARG A 1 185 ? -7.500 -6.136 -21.188 1.00 96.19 185 ARG A C 1
ATOM 1417 O O . ARG A 1 185 ? -8.167 -6.249 -20.165 1.00 96.19 185 ARG A O 1
ATOM 1424 N N . ASP A 1 186 ? -6.278 -6.637 -21.322 1.00 96.19 186 ASP A N 1
ATOM 1425 C CA . ASP A 1 186 ? -5.586 -7.338 -20.243 1.00 96.19 186 ASP A CA 1
ATOM 1426 C C . ASP A 1 186 ? -5.359 -6.425 -19.026 1.00 96.19 186 ASP A C 1
ATOM 1428 O O . ASP A 1 186 ? -5.693 -6.797 -17.902 1.00 96.19 186 ASP A O 1
ATOM 1432 N N . LEU A 1 187 ? -4.937 -5.176 -19.255 1.00 95.00 187 LEU A N 1
ATOM 1433 C CA . LEU A 1 187 ? -4.809 -4.153 -18.211 1.00 95.00 187 LEU A CA 1
ATOM 1434 C C . LEU A 1 187 ? -6.125 -3.917 -17.446 1.00 95.00 187 LEU A C 1
ATOM 1436 O O . LEU A 1 187 ? -6.119 -3.852 -16.217 1.00 95.00 187 LEU A O 1
ATOM 1440 N N . ILE A 1 188 ? -7.250 -3.793 -18.161 1.00 95.06 188 ILE A N 1
ATOM 1441 C CA . ILE A 1 188 ? -8.573 -3.568 -17.551 1.00 95.06 188 ILE A CA 1
ATOM 1442 C C . ILE A 1 188 ? -9.062 -4.802 -16.788 1.00 95.06 188 ILE A C 1
ATOM 1444 O O . ILE A 1 188 ? -9.664 -4.662 -15.724 1.00 95.06 188 ILE A O 1
ATOM 1448 N N . ASN A 1 189 ? -8.831 -5.998 -17.331 1.00 95.12 189 ASN A N 1
ATOM 1449 C CA . ASN A 1 189 ? -9.303 -7.249 -16.742 1.00 95.12 189 ASN A CA 1
ATOM 1450 C C . ASN A 1 189 ? -8.460 -7.685 -15.537 1.00 95.12 189 ASN A C 1
ATOM 1452 O O . ASN A 1 189 ? -8.977 -8.363 -14.651 1.00 95.12 189 ASN A O 1
ATOM 1456 N N . ASN A 1 190 ? -7.193 -7.264 -15.474 1.00 94.06 190 ASN A N 1
ATOM 1457 C CA . ASN A 1 190 ? -6.247 -7.630 -14.422 1.00 94.06 190 ASN A CA 1
ATOM 1458 C C . ASN A 1 190 ? -5.719 -6.407 -13.640 1.00 94.06 190 ASN A C 1
ATOM 1460 O O . ASN A 1 190 ? -4.504 -6.234 -13.498 1.00 94.06 190 ASN A O 1
ATOM 1464 N N . PRO A 1 191 ? -6.595 -5.572 -13.045 1.00 90.81 191 PRO A N 1
ATOM 1465 C CA . PRO A 1 191 ? -6.184 -4.314 -12.420 1.00 90.81 191 PRO A CA 1
ATOM 1466 C C . PRO A 1 191 ? -5.254 -4.521 -11.217 1.00 90.81 191 PRO A C 1
ATOM 1468 O O . PRO A 1 191 ? -4.366 -3.710 -10.969 1.00 90.81 191 PRO A O 1
ATOM 1471 N N . GLY A 1 192 ? -5.400 -5.640 -10.496 1.00 88.44 192 GLY A N 1
ATOM 1472 C CA . GLY A 1 192 ? -4.532 -5.993 -9.370 1.00 88.44 192 GLY A CA 1
ATOM 1473 C C . GLY A 1 192 ? -3.102 -6.368 -9.774 1.00 88.44 192 GLY A C 1
ATOM 1474 O O . GLY A 1 192 ? -2.185 -6.133 -8.994 1.00 88.44 192 GLY A O 1
ATOM 1475 N N . PHE A 1 193 ? -2.896 -6.904 -10.983 1.00 90.44 193 PHE A N 1
ATOM 1476 C CA . PHE A 1 193 ? -1.561 -7.257 -11.479 1.00 90.44 193 PHE A CA 1
ATOM 1477 C C . PHE A 1 193 ? -0.757 -6.005 -11.847 1.00 90.44 193 PHE A C 1
ATOM 1479 O O . PHE A 1 193 ? 0.426 -5.903 -11.530 1.00 90.44 193 PHE A O 1
ATOM 1486 N N . TYR A 1 194 ? -1.422 -5.025 -12.461 1.00 88.19 194 TYR A N 1
ATOM 1487 C CA . TYR A 1 194 ? -0.805 -3.765 -12.880 1.00 88.19 194 TYR A CA 1
ATOM 1488 C C . TYR A 1 194 ? -0.894 -2.653 -11.824 1.00 88.19 194 TYR A C 1
ATOM 1490 O O . TYR A 1 194 ? -0.248 -1.616 -11.965 1.00 88.19 194 TYR A O 1
ATOM 1498 N N . GLY A 1 195 ? -1.691 -2.849 -10.769 1.00 87.06 195 GLY A N 1
ATOM 1499 C CA . GLY A 1 195 ? -1.953 -1.847 -9.735 1.00 87.06 195 GLY A CA 1
ATOM 1500 C C . GLY A 1 195 ? -2.683 -0.603 -10.253 1.00 87.06 195 GLY A C 1
ATOM 1501 O O . GLY A 1 195 ? -2.545 0.472 -9.673 1.00 87.06 195 GLY A O 1
ATOM 1502 N N . VAL A 1 196 ? -3.425 -0.726 -11.357 1.00 89.81 196 VAL A N 1
ATOM 1503 C CA . VAL A 1 196 ? -4.142 0.379 -12.008 1.00 89.81 196 VAL A CA 1
ATOM 1504 C C . VAL A 1 196 ? -5.634 0.239 -11.735 1.00 89.81 196 VAL A C 1
ATOM 1506 O O . VAL A 1 196 ? -6.201 -0.826 -11.958 1.00 89.81 196 VAL A O 1
ATOM 1509 N N . ASP A 1 197 ? -6.278 1.315 -11.282 1.00 89.69 197 ASP A N 1
ATOM 1510 C CA . ASP A 1 197 ? -7.739 1.379 -11.198 1.00 89.69 197 ASP A CA 1
ATOM 1511 C C . ASP A 1 197 ? -8.329 1.687 -12.592 1.00 89.69 197 ASP A C 1
ATOM 1513 O O . ASP A 1 197 ? -8.054 2.761 -13.143 1.00 89.69 197 ASP A O 1
ATOM 1517 N N . PRO A 1 198 ? -9.136 0.782 -13.185 1.00 90.94 198 PRO A N 1
ATOM 1518 C CA . PRO A 1 198 ? -9.750 0.991 -14.491 1.00 90.94 198 PRO A CA 1
ATOM 1519 C C . PRO A 1 198 ? -10.949 1.949 -14.443 1.00 90.94 198 PRO A C 1
ATOM 1521 O O . PRO A 1 198 ? -11.556 2.238 -15.478 1.00 90.94 198 PRO A O 1
ATOM 1524 N N . SER A 1 199 ? -11.320 2.458 -13.265 1.00 89.06 199 SER A N 1
ATOM 1525 C CA . SER A 1 199 ? -12.407 3.420 -13.120 1.00 89.06 199 SER A CA 1
ATOM 1526 C C . SER A 1 199 ? -12.190 4.662 -14.003 1.00 89.06 199 SER A C 1
ATOM 1528 O O . SER A 1 199 ? -11.159 5.343 -13.971 1.00 89.06 199 SER A O 1
ATOM 1530 N N . GLY A 1 200 ? -13.173 4.947 -14.862 1.00 85.62 200 GLY A N 1
ATOM 1531 C CA . GLY A 1 200 ? -13.119 6.057 -15.819 1.00 85.62 200 GLY A CA 1
ATOM 1532 C C . GLY A 1 200 ? -12.166 5.845 -17.003 1.00 85.62 200 GLY A C 1
ATOM 1533 O O . GLY A 1 200 ? -11.818 6.815 -17.678 1.00 85.62 200 GLY A O 1
ATOM 1534 N N . MET A 1 201 ? -11.694 4.620 -17.252 1.00 91.62 201 MET A N 1
ATOM 1535 C CA . MET A 1 201 ? -11.012 4.252 -18.497 1.00 91.62 201 MET A CA 1
ATOM 1536 C C . MET A 1 201 ? -12.037 3.890 -19.588 1.00 91.62 201 MET A C 1
ATOM 1538 O O . MET A 1 201 ? -13.063 3.278 -19.279 1.00 91.62 201 MET A O 1
ATOM 1542 N N . PRO A 1 202 ? -11.800 4.251 -20.866 1.00 93.88 202 PRO A N 1
ATOM 1543 C CA . PRO A 1 202 ? -12.592 3.739 -21.982 1.00 93.88 202 PRO A CA 1
ATOM 1544 C C . PRO A 1 202 ? -12.592 2.208 -22.005 1.00 93.88 202 PRO A C 1
ATOM 1546 O O . PRO A 1 202 ? -11.614 1.581 -21.613 1.00 93.88 202 PRO A O 1
ATOM 1549 N N . ARG A 1 203 ? -13.668 1.581 -22.483 1.00 93.56 203 ARG A N 1
ATOM 1550 C CA . ARG A 1 203 ? -13.734 0.107 -22.554 1.00 93.56 203 ARG A CA 1
ATOM 1551 C C . ARG A 1 203 ? -12.864 -0.485 -23.661 1.00 93.56 203 ARG A C 1
ATOM 1553 O O . ARG A 1 203 ? -12.466 -1.640 -23.574 1.00 93.56 203 ARG A O 1
ATOM 1560 N N . GLU A 1 204 ? -12.578 0.309 -24.682 1.00 95.19 204 GLU A N 1
ATOM 1561 C CA . GLU A 1 204 ? -11.791 -0.082 -25.845 1.00 95.19 204 GLU A CA 1
ATOM 1562 C C . GLU A 1 204 ? -10.563 0.816 -25.963 1.00 95.19 204 GLU A C 1
ATOM 1564 O O . GLU A 1 204 ? -10.561 1.953 -25.483 1.00 95.19 204 GLU A O 1
ATOM 1569 N N . TRP A 1 205 ? -9.507 0.287 -26.580 1.00 94.62 205 TRP A N 1
ATOM 1570 C CA . TRP A 1 205 ? -8.306 1.065 -26.844 1.00 94.62 205 TRP A CA 1
ATOM 1571 C C . TRP A 1 205 ? -8.585 2.112 -27.922 1.00 94.62 205 TRP A C 1
ATOM 1573 O O . TRP A 1 205 ? -9.029 1.779 -29.018 1.00 94.62 205 TRP A O 1
ATOM 1583 N N . ASP A 1 206 ? -8.262 3.363 -27.616 1.00 94.12 206 ASP A N 1
ATOM 1584 C CA . ASP A 1 206 ? -8.177 4.456 -28.580 1.00 94.12 206 ASP A CA 1
ATOM 1585 C C . ASP A 1 206 ? -6.742 4.991 -28.541 1.00 94.12 206 ASP A C 1
ATOM 1587 O O . ASP A 1 206 ? -6.243 5.371 -27.479 1.00 94.12 206 ASP A O 1
ATOM 1591 N N . ASP A 1 207 ? -6.067 5.033 -29.692 1.00 89.81 207 ASP A N 1
ATOM 1592 C CA . ASP A 1 207 ? -4.692 5.530 -29.799 1.00 89.81 207 ASP A CA 1
ATOM 1593 C C . ASP A 1 207 ? -4.563 6.982 -29.313 1.00 89.81 207 ASP A C 1
ATOM 1595 O O . ASP A 1 207 ? -3.542 7.357 -28.724 1.00 89.81 207 ASP A O 1
ATOM 1599 N N . ARG A 1 208 ? -5.601 7.811 -29.505 1.00 90.31 208 ARG A N 1
ATOM 1600 C CA . ARG A 1 208 ? -5.611 9.191 -28.997 1.00 90.31 208 ARG A CA 1
ATOM 1601 C C . ARG A 1 208 ? -5.660 9.202 -27.481 1.00 90.31 208 ARG A C 1
ATOM 1603 O O . ARG A 1 208 ? -4.897 9.930 -26.848 1.00 90.31 208 ARG A O 1
ATOM 1610 N N . TYR A 1 209 ? -6.518 8.367 -26.905 1.00 89.19 209 TYR A N 1
ATOM 1611 C CA . TYR A 1 209 ? -6.622 8.211 -25.463 1.00 89.19 209 TYR A CA 1
ATOM 1612 C C . TYR A 1 209 ? -5.312 7.686 -24.862 1.00 89.19 209 TYR A C 1
ATOM 1614 O O . TYR A 1 209 ? -4.790 8.301 -23.936 1.00 89.19 209 TYR A O 1
ATOM 1622 N N . GLY A 1 210 ? -4.737 6.616 -25.417 1.00 87.31 210 GLY A N 1
ATOM 1623 C CA . GLY A 1 210 ? -3.479 6.029 -24.951 1.00 87.31 210 GLY A CA 1
ATOM 1624 C C . GLY A 1 210 ? -2.306 7.008 -24.993 1.00 87.31 210 GLY A C 1
ATOM 1625 O O . GLY A 1 210 ? -1.531 7.089 -24.042 1.00 87.31 210 GLY A O 1
ATOM 1626 N N . THR A 1 211 ? -2.220 7.818 -26.051 1.00 85.50 211 THR A N 1
ATOM 1627 C CA . THR A 1 211 ? -1.169 8.835 -26.203 1.00 85.50 211 THR A CA 1
ATOM 1628 C C . THR A 1 211 ? -1.352 9.998 -25.223 1.00 85.50 211 THR A C 1
ATOM 1630 O O . THR A 1 211 ? -0.402 10.399 -24.548 1.00 85.50 211 THR A O 1
ATOM 1633 N N . VAL A 1 212 ? -2.569 10.541 -25.108 1.00 85.56 212 VAL A N 1
ATOM 1634 C CA . VAL A 1 212 ? -2.855 11.682 -24.222 1.00 85.56 212 VAL A CA 1
ATOM 1635 C C . VAL A 1 212 ? -2.792 11.253 -22.756 1.00 85.56 212 VAL A C 1
ATOM 1637 O O . VAL A 1 212 ? -2.026 11.814 -21.982 1.00 85.56 212 VAL A O 1
ATOM 1640 N N . ALA A 1 213 ? -3.522 10.212 -22.362 1.00 84.94 213 ALA A N 1
ATOM 1641 C CA . ALA A 1 213 ? -3.526 9.738 -20.980 1.00 84.94 213 ALA A CA 1
ATOM 1642 C C . ALA A 1 213 ? -2.168 9.149 -20.560 1.00 84.94 213 ALA A C 1
ATOM 1644 O O . ALA A 1 213 ? -1.768 9.310 -19.408 1.00 84.94 213 ALA A O 1
ATOM 1645 N N . GLY A 1 214 ? -1.428 8.533 -21.489 1.00 81.75 214 GLY A N 1
ATOM 1646 C CA . GLY A 1 214 ? -0.067 8.054 -21.245 1.00 81.75 214 GLY A CA 1
ATOM 1647 C C . GLY A 1 214 ? 0.933 9.181 -20.969 1.00 81.75 214 GLY A C 1
ATOM 1648 O O . GLY A 1 214 ? 1.860 9.012 -20.181 1.00 81.75 214 GLY A O 1
ATOM 1649 N N . THR A 1 215 ? 0.715 10.361 -21.555 1.00 77.44 215 THR A N 1
ATOM 1650 C CA . THR A 1 215 ? 1.570 11.540 -21.345 1.00 77.44 215 THR A CA 1
ATOM 1651 C C . THR A 1 215 ? 1.141 12.409 -20.160 1.00 77.44 215 THR A C 1
ATOM 1653 O O . THR A 1 215 ? 1.969 13.147 -19.635 1.00 77.44 215 THR A O 1
ATOM 1656 N N . MET A 1 216 ? -0.103 12.295 -19.680 1.00 72.62 216 MET A N 1
ATOM 1657 C CA . MET A 1 216 ? -0.639 13.134 -18.593 1.00 72.62 216 MET A CA 1
ATOM 1658 C C . MET A 1 216 ? -0.034 12.885 -17.202 1.00 72.62 216 MET A C 1
ATOM 1660 O O . MET A 1 216 ? -0.027 13.809 -16.394 1.00 72.62 216 MET A O 1
ATOM 1664 N N . GLY A 1 217 ? 0.459 11.680 -16.904 1.00 64.00 217 GLY A N 1
ATOM 1665 C CA . GLY A 1 217 ? 1.115 11.378 -15.617 1.00 64.00 217 GLY A CA 1
ATOM 1666 C C . GLY A 1 217 ? 2.638 11.243 -15.709 1.00 64.00 217 GLY A C 1
ATOM 1667 O O . GLY A 1 217 ? 3.296 10.886 -14.736 1.00 64.00 217 GLY A O 1
ATOM 1668 N N . LEU A 1 218 ? 3.232 11.568 -16.863 1.00 64.12 218 LEU A N 1
ATOM 1669 C CA . LEU A 1 218 ? 4.639 11.953 -16.895 1.00 64.12 218 LEU A CA 1
ATOM 1670 C C . LEU A 1 218 ? 4.703 13.386 -16.372 1.00 64.12 218 LEU A C 1
ATOM 1672 O O . LEU A 1 218 ? 4.282 14.324 -17.051 1.00 64.12 218 LEU A O 1
ATOM 1676 N N . SER A 1 219 ? 5.222 13.576 -15.158 1.00 59.19 219 SER A N 1
ATOM 1677 C CA . SER A 1 219 ? 5.539 14.929 -14.705 1.00 59.19 219 SER A CA 1
ATOM 1678 C C . SER A 1 219 ? 6.447 15.594 -15.750 1.00 59.19 219 SER A C 1
ATOM 1680 O O . SER A 1 219 ? 7.306 14.937 -16.342 1.00 59.19 219 SER A O 1
ATOM 1682 N N . VAL A 1 220 ? 6.286 16.898 -16.002 1.00 53.22 220 VAL A N 1
ATOM 1683 C CA . VAL A 1 220 ? 7.109 17.633 -16.989 1.00 53.22 220 VAL A CA 1
ATOM 1684 C C . VAL A 1 220 ? 8.613 17.387 -16.759 1.00 53.22 220 VAL A C 1
ATOM 1686 O O . VAL A 1 220 ? 9.384 17.313 -17.712 1.00 53.22 220 VAL A O 1
ATOM 1689 N N . ASN A 1 221 ? 9.021 17.160 -15.505 1.00 50.06 221 ASN A N 1
ATOM 1690 C CA . ASN A 1 221 ? 10.388 16.800 -15.132 1.00 50.06 221 ASN A CA 1
ATOM 1691 C C . ASN A 1 221 ? 10.806 15.370 -15.505 1.00 50.06 221 ASN A C 1
ATOM 1693 O O . ASN A 1 221 ? 11.962 15.188 -15.873 1.00 50.06 221 ASN A O 1
ATOM 1697 N N . GLU A 1 222 ? 9.930 14.367 -15.453 1.00 58.19 222 GLU A N 1
ATOM 1698 C CA . GLU A 1 222 ? 10.241 13.009 -15.934 1.00 58.19 222 GLU A CA 1
ATOM 1699 C C . GLU A 1 222 ? 10.267 12.952 -17.460 1.00 58.19 222 GLU A C 1
ATOM 1701 O O . GLU A 1 222 ? 11.189 12.370 -18.027 1.00 58.19 222 GLU A O 1
ATOM 1706 N N . GLY A 1 223 ? 9.337 13.639 -18.132 1.00 54.19 223 GLY A N 1
ATOM 1707 C CA . GLY A 1 223 ? 9.359 13.766 -19.593 1.00 54.19 223 GLY A CA 1
ATOM 1708 C C . GLY A 1 223 ? 10.600 14.509 -20.108 1.00 54.19 223 GLY A C 1
ATOM 1709 O O . GLY A 1 223 ? 11.144 14.168 -21.158 1.00 54.19 223 GLY A O 1
ATOM 1710 N N . LEU A 1 224 ? 11.097 15.505 -19.362 1.00 57.41 224 LEU A N 1
ATOM 1711 C CA . LEU A 1 224 ? 12.366 16.182 -19.658 1.00 57.41 224 LEU A CA 1
ATOM 1712 C C . LEU A 1 224 ? 13.590 15.342 -19.273 1.00 57.41 224 LEU A C 1
ATOM 1714 O O . LEU A 1 224 ? 14.601 15.419 -19.966 1.00 57.41 224 LEU A O 1
ATOM 1718 N N . SER A 1 225 ? 13.519 14.557 -18.195 1.00 57.97 225 SER A N 1
ATOM 1719 C CA . SER A 1 225 ? 14.610 13.664 -17.784 1.00 57.97 225 SER A CA 1
ATOM 1720 C C . SER A 1 225 ? 14.815 12.535 -18.788 1.00 57.97 225 SER A C 1
ATOM 1722 O O . SER A 1 225 ? 15.941 12.347 -19.222 1.00 57.97 225 SER A O 1
ATOM 1724 N N . GLN A 1 226 ? 13.747 11.897 -19.281 1.00 61.72 226 GLN A N 1
ATOM 1725 C CA . GLN A 1 226 ? 13.851 10.884 -20.341 1.00 61.72 226 GLN A CA 1
ATOM 1726 C C . GLN A 1 226 ? 14.503 11.447 -21.608 1.00 61.72 226 GLN A C 1
ATOM 1728 O O . GLN A 1 226 ? 15.461 10.878 -22.114 1.00 61.72 226 GLN A O 1
ATOM 1733 N N . LYS A 1 227 ? 14.085 12.638 -22.058 1.00 61.47 227 LYS A N 1
ATOM 1734 C CA . LYS A 1 227 ? 14.725 13.304 -23.207 1.00 61.47 227 LYS A CA 1
ATOM 1735 C C . LYS A 1 227 ? 16.198 13.642 -22.964 1.00 61.47 227 LYS A C 1
ATOM 1737 O O . LYS A 1 227 ? 16.986 13.647 -23.905 1.00 61.47 227 LYS A O 1
ATOM 1742 N N . ARG A 1 228 ? 16.577 13.967 -21.725 1.00 63.88 228 ARG A N 1
ATOM 1743 C CA . ARG A 1 228 ? 17.976 14.227 -21.351 1.00 63.88 228 ARG A CA 1
ATOM 1744 C C 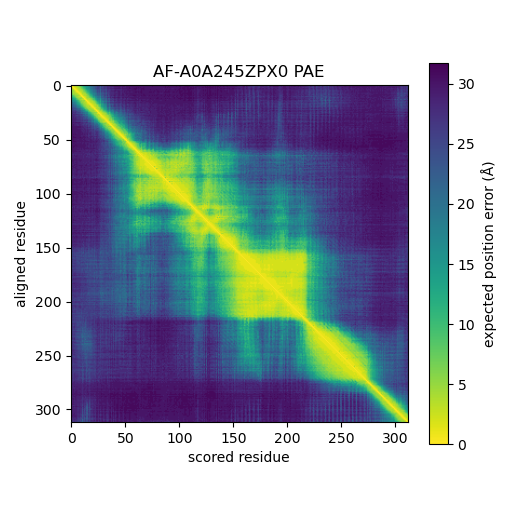. ARG A 1 228 ? 18.795 12.945 -21.288 1.00 63.88 228 ARG A C 1
ATOM 1746 O O . ARG A 1 228 ? 19.959 12.981 -21.670 1.00 63.88 228 ARG A O 1
ATOM 1753 N N . ASP A 1 229 ? 18.210 11.852 -20.820 1.00 67.12 229 ASP A N 1
ATOM 1754 C CA . ASP A 1 229 ? 18.875 10.556 -20.725 1.00 67.12 229 ASP A CA 1
ATOM 1755 C C . ASP A 1 229 ? 19.068 9.938 -22.115 1.00 67.12 229 ASP A C 1
ATOM 1757 O O . ASP A 1 229 ? 20.162 9.466 -22.416 1.00 67.12 229 ASP A O 1
ATOM 1761 N N . ASP A 1 230 ? 18.083 10.073 -23.008 1.00 67.31 230 ASP A N 1
ATOM 1762 C CA . ASP A 1 230 ? 18.210 9.692 -24.419 1.00 67.31 230 ASP A CA 1
ATOM 1763 C C . ASP A 1 230 ? 19.291 10.522 -25.133 1.00 67.31 230 ASP A C 1
ATOM 1765 O O . ASP A 1 230 ? 20.133 9.977 -25.848 1.00 67.31 230 ASP A O 1
ATOM 1769 N N . ALA A 1 231 ? 19.327 11.840 -24.894 1.00 68.19 231 ALA A N 1
ATOM 1770 C CA . ALA A 1 231 ? 20.358 12.716 -25.453 1.00 68.19 231 ALA A CA 1
ATOM 1771 C C . ALA A 1 231 ? 21.763 12.376 -24.923 1.00 68.19 231 ALA A C 1
ATOM 1773 O O . ALA A 1 231 ? 22.729 12.365 -25.685 1.00 68.19 231 ALA A O 1
ATOM 1774 N N . LYS A 1 232 ? 21.885 12.052 -23.629 1.00 76.38 232 LYS A N 1
ATOM 1775 C CA . LYS A 1 232 ? 23.148 11.589 -23.035 1.00 76.38 232 LYS A CA 1
ATOM 1776 C C . LYS A 1 232 ? 23.593 10.251 -23.607 1.00 76.38 232 LYS A C 1
ATOM 1778 O O . LYS A 1 232 ? 24.776 10.088 -23.882 1.00 76.38 232 LYS A O 1
ATOM 1783 N N . LEU A 1 233 ? 22.669 9.312 -23.804 1.00 77.56 233 LEU A N 1
ATOM 1784 C CA . LEU A 1 233 ? 22.975 8.022 -24.414 1.00 77.56 233 LEU A CA 1
ATOM 1785 C C . LEU A 1 233 ? 23.507 8.205 -25.841 1.00 77.56 233 LEU A C 1
ATOM 1787 O O . LEU A 1 233 ? 24.476 7.552 -26.229 1.00 77.56 233 LEU A O 1
ATOM 1791 N N . GLU A 1 234 ? 22.911 9.112 -26.617 1.00 79.31 234 GLU A N 1
ATOM 1792 C CA . GLU A 1 234 ? 23.389 9.420 -27.964 1.00 79.31 234 GLU A CA 1
ATOM 1793 C C . GLU A 1 234 ? 24.799 10.037 -27.951 1.00 79.31 234 GLU A C 1
ATOM 1795 O O . GLU A 1 234 ? 25.661 9.627 -28.739 1.00 79.31 234 GLU A O 1
ATOM 1800 N N . ASP A 1 235 ? 25.069 10.968 -27.034 1.00 77.25 235 ASP A N 1
ATOM 1801 C CA . ASP A 1 235 ? 26.399 11.562 -26.865 1.00 77.25 235 ASP A CA 1
ATOM 1802 C C . ASP A 1 235 ? 27.445 10.537 -26.397 1.00 77.25 235 ASP A C 1
ATOM 1804 O O . ASP A 1 235 ? 28.560 10.520 -26.927 1.00 77.25 235 ASP A O 1
ATOM 1808 N N . ASP A 1 236 ? 27.089 9.616 -25.501 1.00 79.44 236 ASP A N 1
ATOM 1809 C CA . ASP A 1 236 ? 27.967 8.523 -25.068 1.00 79.44 236 ASP A CA 1
ATOM 1810 C C . ASP A 1 236 ? 28.299 7.567 -26.221 1.00 79.44 236 ASP A C 1
ATOM 1812 O O . ASP A 1 236 ? 29.453 7.154 -26.384 1.00 79.44 236 ASP A O 1
ATOM 1816 N N . ILE A 1 237 ? 27.322 7.248 -27.078 1.00 80.69 237 ILE A N 1
ATOM 1817 C CA . ILE A 1 237 ? 27.546 6.441 -28.286 1.00 80.69 237 ILE A CA 1
ATOM 1818 C C . ILE A 1 237 ? 28.504 7.164 -29.239 1.00 80.69 237 ILE A C 1
ATOM 1820 O O . ILE A 1 237 ? 29.426 6.544 -29.783 1.00 80.69 237 ILE A O 1
ATOM 1824 N N . ARG A 1 238 ? 28.328 8.476 -29.442 1.00 81.88 238 ARG A N 1
ATOM 1825 C CA . ARG A 1 238 ? 29.233 9.284 -30.277 1.00 81.88 238 ARG A CA 1
ATOM 1826 C C . ARG A 1 238 ? 30.642 9.312 -29.693 1.00 81.88 238 ARG A C 1
ATOM 1828 O O . ARG A 1 238 ? 31.603 9.074 -30.425 1.00 81.88 238 ARG A O 1
ATOM 1835 N N . HIS A 1 239 ? 30.773 9.536 -28.388 1.00 82.31 239 HIS A N 1
ATOM 1836 C CA . HIS A 1 239 ? 32.062 9.551 -27.707 1.00 82.31 239 HIS A CA 1
ATOM 1837 C C . HIS A 1 239 ? 32.766 8.190 -27.808 1.00 82.31 239 HIS A C 1
ATOM 1839 O O . HIS A 1 239 ? 33.941 8.133 -28.173 1.00 82.31 239 HIS A O 1
ATOM 1845 N N . ARG A 1 240 ? 32.044 7.081 -27.591 1.00 80.38 240 ARG A N 1
ATOM 1846 C CA . ARG A 1 240 ? 32.591 5.724 -27.746 1.00 80.38 240 ARG A CA 1
ATOM 1847 C C . ARG A 1 240 ? 33.114 5.484 -29.165 1.00 80.38 240 ARG A C 1
ATOM 1849 O O . ARG A 1 240 ? 34.242 5.022 -29.312 1.00 80.38 240 ARG A O 1
ATOM 1856 N N . ARG A 1 241 ? 32.372 5.891 -30.202 1.00 83.62 241 ARG A N 1
ATOM 1857 C CA . ARG A 1 241 ? 32.831 5.795 -31.603 1.00 83.62 241 ARG A CA 1
ATOM 1858 C C . ARG A 1 241 ? 34.105 6.598 -31.867 1.00 83.62 241 ARG A C 1
ATOM 1860 O O . ARG A 1 241 ? 34.982 6.131 -32.588 1.00 83.62 241 ARG A O 1
ATOM 1867 N N . VAL A 1 242 ? 34.228 7.796 -31.292 1.00 86.25 242 VAL A N 1
ATOM 1868 C CA . VAL A 1 242 ? 35.444 8.618 -31.427 1.00 86.25 242 VAL A CA 1
ATOM 1869 C C . VAL A 1 242 ? 36.633 7.941 -30.746 1.00 86.25 242 VAL A C 1
ATOM 1871 O O . VAL A 1 242 ? 37.712 7.871 -31.335 1.00 86.25 242 VAL A O 1
ATOM 1874 N N . VAL A 1 243 ? 36.442 7.402 -29.540 1.00 85.19 243 VAL A N 1
ATOM 1875 C CA . VAL A 1 243 ? 37.490 6.676 -28.808 1.00 85.19 243 VAL A CA 1
ATOM 1876 C C . VAL A 1 243 ? 37.926 5.419 -29.564 1.00 85.19 243 VAL A C 1
ATOM 1878 O O . VAL A 1 243 ? 39.126 5.192 -29.717 1.00 85.19 243 VAL A O 1
ATOM 1881 N N . GLU A 1 244 ? 36.986 4.641 -30.103 1.00 85.88 244 GLU A N 1
ATOM 1882 C CA . GLU A 1 244 ? 37.280 3.471 -30.940 1.00 85.88 244 GLU A CA 1
ATOM 1883 C C . GLU A 1 244 ? 38.055 3.859 -32.208 1.00 85.88 244 GLU A C 1
ATOM 1885 O O . GLU A 1 244 ? 39.076 3.245 -32.529 1.00 85.88 244 GLU A O 1
ATOM 1890 N N . ALA A 1 245 ? 37.640 4.923 -32.902 1.00 83.06 245 ALA A N 1
ATOM 1891 C CA . ALA A 1 245 ? 38.335 5.417 -34.089 1.00 83.06 245 ALA A CA 1
ATOM 1892 C C . ALA A 1 245 ? 39.775 5.866 -33.774 1.00 83.06 245 ALA A C 1
ATOM 1894 O O . ALA A 1 245 ? 40.710 5.525 -34.504 1.00 83.06 245 ALA A O 1
ATOM 1895 N N . GLN A 1 246 ?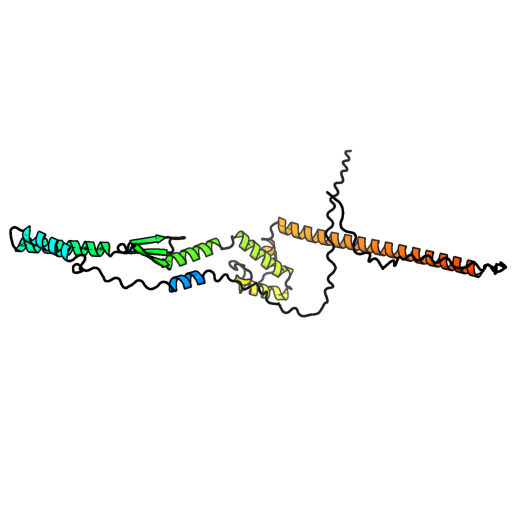 39.980 6.580 -32.664 1.00 86.00 246 GLN A N 1
ATOM 1896 C CA . GLN A 1 246 ? 41.312 6.987 -32.208 1.00 86.00 246 GLN A CA 1
ATOM 1897 C C . GLN A 1 246 ? 42.168 5.789 -31.774 1.00 86.00 246 GLN A C 1
ATOM 1899 O O . GLN A 1 246 ? 43.367 5.751 -32.064 1.00 86.00 246 GLN A O 1
ATOM 1904 N N . GLY A 1 247 ? 41.571 4.795 -31.110 1.00 85.75 247 GLY A N 1
ATOM 1905 C CA . GLY A 1 247 ? 42.228 3.537 -30.757 1.00 85.75 247 GLY A CA 1
ATOM 1906 C C . GLY A 1 247 ? 42.735 2.801 -31.996 1.00 85.75 247 GLY A C 1
ATOM 1907 O O . GLY A 1 247 ? 43.920 2.473 -32.080 1.00 85.75 247 GLY A O 1
ATOM 1908 N N . ASN A 1 248 ? 41.879 2.656 -33.009 1.00 84.62 248 ASN A N 1
ATOM 1909 C CA . ASN A 1 248 ? 42.231 2.039 -34.288 1.00 84.62 248 ASN A CA 1
ATOM 1910 C C . ASN A 1 248 ? 43.366 2.787 -35.002 1.00 84.62 248 ASN A C 1
ATOM 1912 O O . ASN A 1 248 ? 44.293 2.158 -35.515 1.00 84.62 248 ASN A O 1
ATOM 1916 N N . GLN A 1 249 ? 43.364 4.124 -34.974 1.00 83.19 249 GLN A N 1
ATOM 1917 C CA . GLN A 1 249 ? 44.471 4.917 -35.519 1.00 83.19 249 GLN A CA 1
ATOM 1918 C C . GLN A 1 249 ? 45.793 4.674 -34.776 1.00 83.19 249 GLN A C 1
ATOM 1920 O O . GLN A 1 249 ? 46.838 4.535 -35.414 1.00 83.19 249 GLN A O 1
ATOM 1925 N N . ARG A 1 250 ? 45.776 4.575 -33.440 1.00 83.44 250 ARG A N 1
ATOM 1926 C CA . ARG A 1 250 ? 46.987 4.275 -32.652 1.00 83.44 250 ARG A CA 1
ATOM 1927 C C . ARG A 1 250 ? 47.535 2.883 -32.961 1.00 83.44 250 ARG A C 1
ATOM 1929 O O . ARG A 1 250 ? 48.749 2.738 -33.103 1.00 83.44 250 ARG A O 1
ATOM 1936 N N . VAL A 1 251 ? 46.663 1.887 -33.119 1.00 85.94 251 VAL A N 1
ATOM 1937 C CA . VAL A 1 251 ? 47.054 0.524 -33.516 1.00 85.94 251 VAL A CA 1
ATOM 1938 C C . VAL A 1 251 ? 47.689 0.525 -34.909 1.00 85.94 251 VAL A C 1
ATOM 1940 O O . VAL A 1 251 ? 48.765 -0.043 -35.091 1.00 85.94 251 VAL A O 1
ATOM 1943 N N . GLN A 1 252 ? 47.100 1.231 -35.880 1.00 84.38 252 GLN A N 1
ATOM 1944 C CA . GLN A 1 252 ? 47.674 1.360 -37.225 1.00 84.38 252 GLN A CA 1
ATOM 1945 C C . GLN A 1 252 ? 49.056 2.031 -37.210 1.00 84.38 252 GLN A C 1
ATOM 1947 O O . GLN A 1 252 ? 49.991 1.542 -37.848 1.00 84.38 252 GLN A O 1
ATOM 1952 N N . GLN A 1 253 ? 49.225 3.108 -36.438 1.00 86.56 253 GLN A N 1
ATOM 1953 C CA . GLN A 1 253 ? 50.526 3.766 -36.272 1.00 86.56 253 GLN A CA 1
ATOM 1954 C C . GLN A 1 253 ? 51.554 2.858 -35.580 1.00 86.56 253 GLN A C 1
ATOM 1956 O O . GLN A 1 253 ? 52.730 2.868 -35.948 1.00 86.56 253 GLN A O 1
ATOM 1961 N N . GLY A 1 254 ? 51.127 2.063 -34.594 1.00 86.31 254 GLY A N 1
ATOM 1962 C CA . GLY A 1 254 ? 51.960 1.056 -33.936 1.00 86.31 2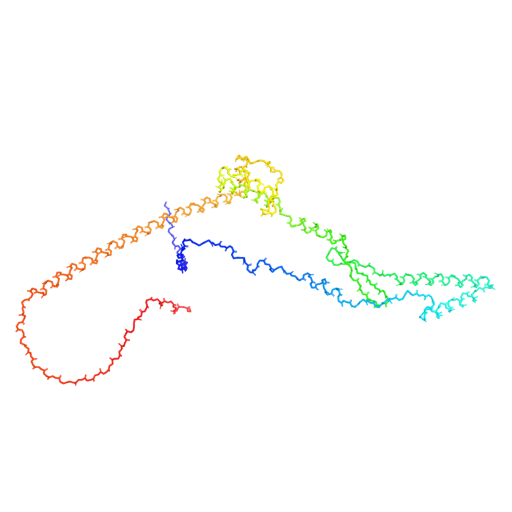54 GLY A CA 1
ATOM 1963 C C . GLY A 1 254 ? 52.458 -0.002 -34.919 1.00 86.31 254 GLY A C 1
ATOM 1964 O O . GLY A 1 254 ? 53.665 -0.217 -35.029 1.00 86.31 254 GLY A O 1
ATOM 1965 N N . ASN A 1 255 ? 51.551 -0.580 -35.709 1.00 85.06 255 ASN A N 1
ATOM 1966 C CA . ASN A 1 255 ? 51.885 -1.569 -36.736 1.00 85.06 255 ASN A CA 1
ATOM 1967 C C . ASN A 1 255 ? 52.851 -1.003 -37.788 1.00 85.06 255 ASN A C 1
ATOM 1969 O O . ASN A 1 255 ? 53.825 -1.663 -38.150 1.00 85.06 255 ASN A O 1
ATOM 1973 N N . ALA A 1 256 ? 52.650 0.246 -38.221 1.00 83.38 256 ALA A N 1
ATOM 1974 C CA . ALA A 1 256 ? 53.565 0.917 -39.143 1.00 83.38 256 ALA A CA 1
ATOM 1975 C C . ALA A 1 256 ? 54.983 1.069 -38.556 1.00 83.38 256 ALA A C 1
ATOM 1977 O O . ALA A 1 256 ? 55.971 0.820 -39.248 1.00 83.38 256 ALA A O 1
ATOM 1978 N N . LYS A 1 257 ? 55.106 1.421 -37.268 1.00 86.69 257 LYS A N 1
ATOM 1979 C CA . LYS A 1 257 ? 56.407 1.515 -36.582 1.00 86.69 257 LYS A CA 1
ATOM 1980 C C . LYS A 1 257 ? 57.084 0.153 -36.430 1.00 86.69 257 LYS A C 1
ATOM 1982 O O . LYS A 1 257 ? 58.294 0.062 -36.634 1.00 86.69 257 LYS A O 1
ATOM 1987 N N . VAL A 1 258 ? 56.327 -0.898 -36.115 1.00 88.50 258 VAL A N 1
ATOM 1988 C CA . VAL A 1 258 ? 56.852 -2.272 -36.031 1.00 88.50 258 VAL A CA 1
ATOM 1989 C C . VAL A 1 258 ? 57.381 -2.730 -37.390 1.00 88.50 258 VAL A C 1
ATOM 1991 O O . VAL A 1 258 ? 58.503 -3.228 -37.462 1.00 88.50 258 VAL A O 1
ATOM 1994 N N . LEU A 1 259 ? 56.643 -2.483 -38.477 1.00 84.56 259 LEU A N 1
ATOM 1995 C CA . LEU A 1 259 ? 57.091 -2.790 -39.840 1.00 84.56 259 LEU A CA 1
ATOM 1996 C C . LEU A 1 259 ? 58.374 -2.030 -40.213 1.00 84.56 259 LEU A C 1
ATOM 1998 O O . LEU A 1 259 ? 59.305 -2.618 -40.764 1.00 84.56 259 LEU A O 1
ATOM 2002 N N . GLN A 1 260 ? 58.475 -0.746 -39.858 1.00 86.31 260 GLN A N 1
ATOM 2003 C CA . GLN A 1 260 ? 59.706 0.030 -40.054 1.00 86.31 260 GLN A CA 1
ATOM 2004 C C . GLN A 1 260 ? 60.879 -0.517 -39.227 1.00 86.31 260 GLN A C 1
ATOM 2006 O O . GLN A 1 260 ? 62.008 -0.577 -39.718 1.00 86.31 260 GLN A O 1
ATOM 2011 N N . GLY A 1 261 ? 60.630 -0.937 -37.984 1.00 85.94 261 GLY A N 1
ATOM 2012 C CA . GLY A 1 261 ? 61.622 -1.595 -37.135 1.00 85.94 261 GLY A CA 1
ATOM 2013 C C . GLY A 1 261 ? 62.121 -2.905 -37.747 1.00 85.94 261 GLY A C 1
ATOM 2014 O O . GLY A 1 261 ? 63.329 -3.104 -37.872 1.00 85.94 261 GLY A O 1
ATOM 2015 N N . ALA A 1 262 ? 61.203 -3.752 -38.217 1.00 83.94 262 ALA A N 1
ATOM 2016 C CA . ALA A 1 262 ? 61.523 -5.005 -38.894 1.00 83.94 262 ALA A CA 1
ATOM 2017 C C . ALA A 1 262 ? 62.370 -4.773 -40.158 1.00 83.94 262 ALA A C 1
ATOM 2019 O O . ALA A 1 262 ? 63.371 -5.461 -40.362 1.00 83.94 262 ALA A O 1
ATOM 2020 N N . ALA A 1 263 ? 62.047 -3.751 -40.958 1.00 80.75 263 ALA A N 1
ATOM 2021 C CA . ALA A 1 263 ? 62.839 -3.378 -42.129 1.00 80.75 263 ALA A CA 1
ATOM 2022 C C . ALA A 1 263 ? 64.273 -2.948 -41.761 1.00 80.75 263 ALA A C 1
ATOM 2024 O O . ALA A 1 263 ? 65.230 -3.361 -42.418 1.00 80.75 263 ALA A O 1
ATOM 2025 N N . ARG A 1 264 ? 64.455 -2.176 -40.679 1.00 82.19 264 ARG A N 1
ATOM 2026 C CA . ARG A 1 264 ? 65.790 -1.775 -40.191 1.00 82.19 264 ARG A CA 1
ATOM 2027 C C . ARG A 1 264 ? 66.608 -2.970 -39.704 1.00 82.19 264 ARG A C 1
ATOM 2029 O O . ARG A 1 264 ? 67.805 -3.044 -39.990 1.00 82.19 264 ARG A O 1
ATOM 2036 N N . VAL A 1 265 ? 65.977 -3.914 -39.004 1.00 84.38 265 VAL A N 1
ATOM 2037 C CA . VAL A 1 265 ? 66.630 -5.153 -38.552 1.00 84.38 265 VAL A CA 1
ATOM 2038 C C . VAL A 1 265 ? 67.039 -6.006 -39.751 1.00 84.38 265 VAL A C 1
ATOM 2040 O O . VAL A 1 265 ? 68.187 -6.439 -39.813 1.00 84.38 265 VAL A O 1
ATOM 2043 N N . ALA A 1 266 ? 66.162 -6.176 -40.744 1.00 79.88 266 ALA A N 1
ATOM 2044 C CA . ALA A 1 266 ? 66.472 -6.910 -41.970 1.00 79.88 266 ALA A CA 1
ATOM 2045 C C . ALA A 1 266 ? 67.649 -6.285 -42.745 1.00 79.88 266 ALA A C 1
ATOM 2047 O O . ALA A 1 266 ? 68.569 -6.995 -43.151 1.00 79.88 266 ALA A O 1
ATOM 2048 N N . GLN A 1 267 ? 67.680 -4.955 -42.883 1.00 82.62 267 GLN A N 1
ATOM 2049 C CA . GLN A 1 267 ? 68.803 -4.240 -43.505 1.00 82.62 267 GLN A CA 1
ATOM 2050 C C . GLN A 1 267 ? 70.109 -4.397 -42.715 1.00 82.62 267 GLN A C 1
ATOM 2052 O O . GLN A 1 267 ? 71.177 -4.567 -43.302 1.00 82.62 267 GLN A O 1
ATOM 2057 N N . SER A 1 268 ? 70.036 -4.364 -41.383 1.00 75.94 268 SER A N 1
ATOM 2058 C CA . SER A 1 268 ? 71.203 -4.553 -40.511 1.00 75.94 268 SER A CA 1
ATOM 2059 C C . SER A 1 268 ? 71.738 -5.985 -40.594 1.00 75.94 268 SER A C 1
ATOM 2061 O O . SER A 1 268 ? 72.944 -6.188 -40.714 1.00 75.94 268 SER A O 1
ATOM 2063 N N . ALA A 1 269 ? 70.848 -6.979 -40.628 1.00 74.88 269 ALA A N 1
ATOM 2064 C CA . ALA A 1 269 ? 71.203 -8.382 -40.820 1.00 74.88 269 ALA A CA 1
ATOM 2065 C C . ALA A 1 269 ? 71.839 -8.637 -42.198 1.00 74.88 269 ALA A C 1
ATOM 2067 O O . ALA A 1 269 ? 72.816 -9.379 -42.296 1.00 74.88 269 ALA A O 1
ATOM 2068 N N . ALA A 1 270 ? 71.342 -7.989 -43.257 1.00 72.81 270 ALA A N 1
ATOM 2069 C CA . ALA A 1 270 ? 71.942 -8.064 -44.589 1.00 72.81 270 ALA A CA 1
ATOM 2070 C C . ALA A 1 270 ? 73.361 -7.463 -44.619 1.00 72.81 270 ALA A C 1
ATOM 2072 O O . ALA A 1 270 ? 74.269 -8.072 -45.181 1.00 72.81 270 ALA A O 1
ATOM 2073 N N . LYS A 1 271 ? 73.584 -6.322 -43.949 1.00 72.38 271 LYS A N 1
ATOM 2074 C CA . LYS A 1 271 ? 74.921 -5.711 -43.817 1.00 72.38 271 LYS A CA 1
ATOM 2075 C C . LYS A 1 271 ? 75.900 -6.595 -43.042 1.00 72.38 271 LYS A C 1
ATOM 2077 O O . LYS A 1 271 ? 77.058 -6.689 -43.430 1.00 72.38 271 LYS A O 1
ATOM 2082 N N . LEU A 1 272 ? 75.440 -7.270 -41.987 1.00 68.50 272 LEU A N 1
ATOM 2083 C CA . LEU A 1 272 ? 76.267 -8.209 -41.219 1.00 68.50 272 LEU A CA 1
ATOM 2084 C C . LEU A 1 272 ? 76.633 -9.466 -42.021 1.00 68.50 272 LEU A C 1
ATOM 2086 O O . LEU A 1 272 ? 77.736 -9.976 -41.863 1.00 68.50 272 LEU A O 1
ATOM 2090 N N . ARG A 1 273 ? 75.752 -9.944 -42.910 1.00 64.81 273 ARG A N 1
ATOM 2091 C CA . ARG A 1 273 ? 76.056 -11.064 -43.822 1.00 64.81 273 ARG A CA 1
ATOM 2092 C C . ARG A 1 273 ? 76.992 -10.681 -44.970 1.00 64.81 273 ARG A C 1
ATOM 2094 O O . ARG A 1 273 ? 77.700 -11.544 -45.470 1.00 64.81 273 ARG A O 1
ATOM 2101 N N . ALA A 1 274 ? 76.995 -9.414 -45.380 1.00 61.84 274 ALA A N 1
ATOM 2102 C CA . ALA A 1 274 ? 77.881 -8.894 -46.422 1.00 61.84 274 ALA A CA 1
ATOM 2103 C C . ALA A 1 274 ? 79.262 -8.457 -45.894 1.00 61.84 274 ALA A C 1
ATOM 2105 O O . ALA A 1 274 ? 80.123 -8.070 -46.684 1.00 61.84 274 ALA A O 1
ATOM 2106 N N . ALA A 1 275 ? 79.489 -8.496 -44.577 1.00 56.88 275 ALA A N 1
ATOM 2107 C CA . ALA A 1 275 ? 80.803 -8.227 -44.013 1.00 56.88 275 ALA A CA 1
ATOM 2108 C C . ALA A 1 275 ? 81.769 -9.367 -44.398 1.00 56.88 275 ALA A C 1
ATOM 2110 O O . ALA A 1 275 ? 81.454 -10.534 -44.149 1.00 56.88 275 ALA A O 1
ATOM 2111 N N . PRO A 1 276 ? 82.937 -9.071 -44.999 1.00 57.84 276 PRO A N 1
ATOM 2112 C CA . PRO A 1 276 ? 83.906 -10.104 -45.341 1.00 57.84 276 PRO A CA 1
ATOM 2113 C C . PRO A 1 276 ? 84.377 -10.821 -44.065 1.00 57.84 276 PRO A C 1
ATOM 2115 O O . PRO A 1 276 ? 84.487 -10.179 -43.014 1.00 57.84 276 PRO A O 1
ATOM 2118 N N . PRO A 1 277 ? 84.659 -12.136 -44.123 1.00 56.16 277 PRO A N 1
ATOM 2119 C CA . PRO A 1 277 ? 85.114 -12.888 -42.963 1.00 56.16 277 PRO A CA 1
ATOM 2120 C C . PRO A 1 277 ? 86.385 -12.239 -42.416 1.00 56.16 277 PRO A C 1
ATOM 2122 O O . PRO A 1 277 ? 87.427 -12.206 -43.069 1.00 56.16 277 PRO A O 1
ATOM 2125 N N . SER A 1 278 ? 86.285 -11.684 -41.209 1.00 56.25 278 SER A N 1
ATOM 2126 C CA . SER A 1 278 ? 87.433 -11.148 -40.493 1.00 56.25 278 SER A CA 1
ATOM 2127 C C . SER A 1 278 ? 88.444 -12.274 -40.296 1.00 56.25 278 SER A C 1
ATOM 2129 O O . SER A 1 278 ? 88.179 -13.247 -39.592 1.00 56.25 278 SER A O 1
ATOM 2131 N N . THR A 1 279 ? 89.625 -12.132 -40.894 1.00 51.97 279 THR A N 1
ATOM 2132 C CA . THR A 1 279 ? 90.795 -13.002 -40.717 1.00 51.97 279 THR A CA 1
ATOM 2133 C C . THR A 1 279 ? 91.431 -12.814 -39.334 1.00 51.97 279 THR A C 1
ATOM 2135 O O . THR A 1 279 ? 92.646 -12.642 -39.201 1.00 51.97 279 THR A O 1
ATOM 2138 N N . ARG A 1 280 ? 90.626 -12.797 -38.266 1.00 50.84 280 ARG A N 1
ATOM 2139 C CA . ARG A 1 280 ? 91.130 -12.697 -36.897 1.00 50.84 280 ARG A CA 1
ATOM 2140 C C . ARG A 1 280 ? 91.491 -14.100 -36.413 1.00 50.84 280 ARG A C 1
ATOM 2142 O O . ARG A 1 280 ? 90.620 -14.913 -36.125 1.00 50.84 280 ARG A O 1
ATOM 2149 N N . LYS A 1 281 ? 92.800 -14.372 -36.366 1.00 50.12 281 LYS A N 1
ATOM 2150 C CA . LYS A 1 281 ? 93.401 -15.609 -35.841 1.00 50.12 281 LYS A CA 1
ATOM 2151 C C . LYS A 1 281 ? 92.745 -16.040 -34.515 1.00 50.12 281 LYS A C 1
ATOM 2153 O O . LYS A 1 281 ? 92.609 -15.194 -33.626 1.00 50.12 281 LYS A O 1
ATOM 2158 N N . PRO A 1 282 ? 92.432 -17.336 -34.331 1.00 49.38 282 PRO A N 1
ATOM 2159 C CA . PRO A 1 282 ? 92.000 -17.855 -33.043 1.00 49.38 282 PRO A CA 1
ATOM 2160 C C . PRO A 1 282 ? 93.177 -17.775 -32.068 1.00 49.38 282 PRO A C 1
ATOM 2162 O O . PRO A 1 282 ? 94.198 -18.444 -32.233 1.00 49.38 282 PRO A O 1
ATOM 2165 N N . ARG A 1 283 ? 93.059 -16.922 -31.049 1.00 46.53 283 ARG A N 1
ATOM 2166 C CA . ARG A 1 283 ? 93.998 -16.922 -29.931 1.00 46.53 283 ARG A CA 1
ATOM 2167 C C . ARG A 1 283 ? 93.591 -18.069 -29.009 1.00 46.53 283 ARG A C 1
ATOM 2169 O O . ARG A 1 283 ? 92.684 -17.928 -28.199 1.00 46.53 283 ARG A O 1
ATOM 2176 N N . SER A 1 284 ? 94.256 -19.207 -29.199 1.00 52.97 284 SER A N 1
ATOM 2177 C CA . SER A 1 284 ? 94.335 -20.313 -28.245 1.00 52.97 284 SER A CA 1
ATOM 2178 C C . SER A 1 284 ? 94.766 -19.757 -26.888 1.00 52.97 284 SER A C 1
ATOM 2180 O O . SER A 1 284 ? 95.932 -19.417 -26.687 1.00 52.97 284 SER A O 1
ATOM 2182 N N . GLY A 1 285 ? 93.804 -19.609 -25.987 1.00 47.34 285 GLY A N 1
ATOM 2183 C CA . GLY A 1 285 ? 93.999 -19.174 -24.616 1.00 47.34 285 GLY A CA 1
ATOM 2184 C C . GLY A 1 285 ? 93.149 -20.043 -23.714 1.00 47.34 285 GLY A C 1
ATOM 2185 O O . GLY A 1 285 ? 92.046 -19.664 -23.339 1.00 47.34 285 GLY A O 1
ATOM 2186 N N . THR A 1 286 ? 93.669 -21.228 -23.416 1.00 49.09 286 THR A N 1
ATOM 2187 C CA . THR A 1 286 ? 93.265 -22.059 -22.289 1.00 49.09 286 THR A CA 1
ATOM 2188 C C . THR A 1 286 ? 93.369 -21.215 -21.021 1.00 49.09 286 THR A C 1
ATOM 2190 O O . THR A 1 286 ? 94.468 -20.825 -20.632 1.00 49.09 286 THR A O 1
ATOM 2193 N N . LEU A 1 287 ? 92.243 -20.913 -20.380 1.00 48.34 287 LEU A N 1
ATOM 2194 C CA . LEU A 1 287 ? 92.229 -20.438 -19.002 1.00 48.34 287 LEU A CA 1
ATOM 2195 C C . LEU A 1 287 ? 91.074 -21.105 -18.265 1.00 48.34 287 LEU A C 1
ATOM 2197 O O . LEU A 1 287 ? 89.907 -21.028 -18.640 1.00 48.34 287 LEU A O 1
ATOM 2201 N N . SER A 1 288 ? 91.503 -21.852 -17.262 1.00 41.25 288 SER A N 1
ATOM 2202 C CA . SER A 1 288 ? 90.768 -22.691 -16.340 1.00 41.25 288 SER A CA 1
ATOM 2203 C C . SER A 1 288 ? 89.768 -21.919 -15.483 1.00 41.25 288 SER A C 1
ATOM 2205 O O . SER A 1 288 ? 90.087 -20.857 -14.960 1.00 41.25 288 SER A O 1
ATOM 2207 N N . ILE A 1 289 ? 88.611 -22.555 -15.287 1.00 48.34 289 ILE A N 1
ATOM 2208 C CA . ILE A 1 289 ? 87.869 -22.731 -14.027 1.00 48.34 289 ILE A CA 1
ATOM 2209 C C . ILE A 1 289 ? 87.854 -21.523 -13.077 1.00 48.34 289 ILE A C 1
ATOM 2211 O O . ILE A 1 289 ? 88.770 -21.306 -12.289 1.00 48.34 289 ILE A O 1
ATOM 2215 N N . GLY A 1 290 ? 86.710 -20.841 -13.064 1.00 41.03 290 GLY A N 1
ATOM 2216 C CA . GLY A 1 290 ? 86.250 -20.005 -11.962 1.00 41.03 290 GLY A CA 1
ATOM 2217 C C . GLY A 1 290 ? 84.772 -20.276 -11.718 1.00 41.03 290 GLY A C 1
ATOM 2218 O O . GLY A 1 290 ? 83.910 -19.588 -12.255 1.00 41.03 290 GLY A O 1
ATOM 2219 N N . THR A 1 291 ? 84.486 -21.324 -10.948 1.00 51.25 291 THR A N 1
ATOM 2220 C CA . THR A 1 291 ? 83.175 -21.587 -10.353 1.00 51.25 291 THR A CA 1
ATOM 2221 C C . THR A 1 291 ? 82.744 -20.375 -9.529 1.00 51.25 291 THR A C 1
ATOM 2223 O O . THR A 1 291 ? 83.354 -20.079 -8.506 1.00 51.25 291 THR A O 1
ATOM 2226 N N . ALA A 1 292 ? 81.664 -19.714 -9.934 1.00 44.88 292 ALA A N 1
ATOM 2227 C CA . ALA A 1 292 ? 80.865 -18.880 -9.049 1.00 44.88 292 ALA A CA 1
ATOM 2228 C C . ALA A 1 292 ? 79.389 -19.172 -9.326 1.00 44.88 292 ALA A C 1
ATOM 2230 O O . ALA A 1 292 ? 78.802 -18.708 -10.302 1.00 44.88 292 ALA A O 1
ATOM 2231 N N . MET A 1 293 ? 78.816 -20.008 -8.460 1.00 46.19 293 MET A N 1
ATOM 2232 C CA . MET A 1 293 ? 77.377 -20.079 -8.254 1.00 46.19 293 MET A CA 1
ATOM 2233 C C . MET A 1 293 ? 76.836 -18.686 -7.925 1.00 46.19 293 MET A C 1
ATOM 2235 O O . MET A 1 293 ? 77.334 -18.053 -7.002 1.00 46.19 293 MET A O 1
ATOM 2239 N N . SER A 1 294 ? 75.798 -18.260 -8.640 1.00 44.22 294 SER A N 1
ATOM 2240 C CA . SER A 1 294 ? 74.699 -17.404 -8.165 1.00 44.22 294 SER A CA 1
ATOM 2241 C C . SER A 1 294 ? 73.771 -17.227 -9.379 1.00 44.22 294 SER A C 1
ATOM 2243 O O . SER A 1 294 ? 74.126 -16.557 -10.338 1.00 44.22 294 SER A O 1
ATOM 2245 N N . GLY A 1 295 ? 72.673 -17.960 -9.546 1.00 49.44 295 GLY A N 1
ATOM 2246 C CA . GLY A 1 295 ? 71.579 -18.049 -8.598 1.00 49.44 295 GLY A CA 1
ATOM 2247 C C . GLY A 1 295 ? 70.681 -16.824 -8.734 1.00 49.44 295 GLY A C 1
ATOM 2248 O O . GLY A 1 295 ? 70.673 -16.035 -7.816 1.00 49.44 295 GLY A O 1
ATOM 2249 N N . TYR A 1 296 ? 69.954 -16.661 -9.848 1.00 42.78 296 TYR A N 1
ATOM 2250 C CA . TYR A 1 296 ? 68.645 -15.991 -9.861 1.00 42.78 296 TYR A CA 1
ATOM 2251 C C . TYR A 1 296 ? 67.817 -16.483 -11.052 1.00 42.78 296 TYR A C 1
ATOM 2253 O O . TYR A 1 296 ? 67.991 -16.079 -12.200 1.00 42.78 296 TYR A O 1
ATOM 2261 N N . VAL A 1 297 ? 66.897 -17.386 -10.728 1.00 49.88 297 VAL A N 1
ATOM 2262 C CA . VAL A 1 297 ? 65.703 -17.697 -11.507 1.00 49.88 297 VAL A CA 1
ATOM 2263 C C . VAL A 1 297 ? 64.867 -16.417 -11.557 1.00 49.88 297 VAL A C 1
ATOM 2265 O O . VAL A 1 297 ? 64.274 -16.035 -10.552 1.00 49.88 297 VAL A O 1
ATOM 2268 N N . TYR A 1 298 ? 64.824 -15.734 -12.703 1.00 42.25 298 TYR A N 1
ATOM 2269 C CA . TYR A 1 298 ? 63.772 -14.749 -12.959 1.00 42.25 298 TYR A CA 1
ATOM 2270 C C . TYR A 1 298 ? 62.559 -15.498 -13.502 1.00 42.25 298 TYR A C 1
ATOM 2272 O O . TYR A 1 298 ? 62.409 -15.756 -14.695 1.00 42.25 298 TYR A O 1
ATOM 2280 N N . GLN A 1 299 ? 61.748 -15.926 -12.544 1.00 45.59 299 GLN A N 1
ATOM 2281 C CA . GLN A 1 299 ? 60.407 -16.446 -12.718 1.00 45.59 299 GLN A CA 1
ATOM 2282 C C . GLN A 1 299 ? 59.537 -15.355 -13.357 1.00 45.59 299 GLN A C 1
ATOM 2284 O O . GLN A 1 299 ? 59.652 -14.177 -13.010 1.00 45.59 299 GLN A O 1
ATOM 2289 N N . GLY A 1 300 ? 58.701 -15.751 -14.318 1.00 50.03 300 GLY A N 1
ATOM 2290 C CA . GLY A 1 300 ? 57.756 -14.867 -14.990 1.00 50.03 300 GLY A CA 1
ATOM 2291 C C . GLY A 1 300 ? 56.904 -14.102 -13.980 1.00 50.03 300 GLY A C 1
ATOM 2292 O O . GLY A 1 300 ? 56.175 -14.699 -13.193 1.00 50.03 300 GLY A O 1
ATOM 2293 N N . GLY A 1 301 ? 57.031 -12.778 -14.005 1.00 41.69 301 GLY A N 1
ATOM 2294 C CA . GLY A 1 301 ? 56.129 -11.873 -13.313 1.00 41.69 301 GLY A CA 1
ATOM 2295 C C . GLY A 1 301 ? 54.966 -11.535 -14.231 1.00 41.69 301 GLY A C 1
ATOM 2296 O O . GLY A 1 301 ? 55.140 -10.799 -15.202 1.00 41.69 301 GLY A O 1
ATOM 2297 N N . ASP A 1 302 ? 53.798 -12.077 -13.907 1.00 50.47 302 ASP A N 1
ATOM 2298 C CA . ASP A 1 302 ? 52.503 -11.586 -14.367 1.00 50.47 302 ASP A CA 1
ATOM 2299 C C . ASP A 1 302 ? 52.420 -10.054 -14.199 1.00 50.47 302 ASP A C 1
ATOM 2301 O O . ASP A 1 302 ? 52.719 -9.539 -13.117 1.00 50.47 302 ASP A O 1
ATOM 2305 N N . PRO A 1 303 ? 51.968 -9.284 -15.205 1.00 47.25 303 PRO A N 1
ATOM 2306 C CA . PRO A 1 303 ? 51.782 -7.839 -15.067 1.00 47.25 303 PRO A CA 1
ATOM 2307 C C . PRO A 1 303 ? 50.539 -7.440 -14.242 1.00 47.25 303 PRO A C 1
ATOM 2309 O O . PRO A 1 303 ? 50.201 -6.258 -14.181 1.00 47.25 303 PRO A O 1
ATOM 2312 N N . ALA A 1 304 ? 49.866 -8.379 -13.575 1.00 52.66 304 ALA A N 1
ATOM 2313 C CA . ALA A 1 304 ? 48.579 -8.163 -12.919 1.00 52.66 304 ALA A CA 1
ATOM 2314 C C . ALA A 1 304 ? 48.660 -8.077 -11.383 1.00 52.66 304 ALA A C 1
ATOM 2316 O O . ALA A 1 304 ? 47.881 -8.726 -10.698 1.00 52.66 304 ALA A O 1
ATOM 2317 N N . ASN A 1 305 ? 49.574 -7.288 -10.805 1.00 53.88 305 ASN A N 1
ATOM 2318 C CA . ASN A 1 305 ? 49.370 -6.798 -9.431 1.00 53.88 305 ASN A CA 1
ATOM 2319 C C . ASN A 1 305 ? 50.298 -5.626 -9.063 1.00 53.88 305 ASN A C 1
ATOM 2321 O O . ASN A 1 305 ? 51.365 -5.793 -8.476 1.00 53.88 305 ASN A O 1
ATOM 2325 N N . ARG A 1 306 ? 49.888 -4.401 -9.395 1.00 47.97 306 ARG A N 1
ATOM 2326 C CA . ARG A 1 306 ? 50.413 -3.183 -8.762 1.00 47.97 306 ARG A CA 1
ATOM 2327 C C . ARG A 1 306 ? 49.243 -2.325 -8.315 1.00 47.97 306 ARG A C 1
ATOM 2329 O O . ARG A 1 306 ? 48.938 -1.336 -8.959 1.00 47.97 306 ARG A O 1
ATOM 2336 N N . ASN A 1 307 ? 48.599 -2.714 -7.221 1.00 53.19 307 ASN A N 1
ATOM 2337 C CA . ASN A 1 307 ? 47.755 -1.815 -6.443 1.00 53.19 307 ASN A CA 1
ATOM 2338 C C . ASN A 1 307 ? 47.776 -2.245 -4.981 1.00 53.19 307 ASN A C 1
ATOM 2340 O O . ASN A 1 307 ? 47.032 -3.125 -4.570 1.00 53.19 307 ASN A O 1
ATOM 2344 N N . ASN A 1 308 ? 48.678 -1.628 -4.226 1.00 54.06 308 ASN A N 1
ATOM 2345 C CA . ASN A 1 308 ? 48.463 -1.126 -2.871 1.00 54.06 308 ASN A CA 1
ATOM 2346 C C . ASN A 1 308 ? 49.833 -0.925 -2.245 1.00 54.06 308 ASN A C 1
ATOM 2348 O O . ASN A 1 308 ? 50.518 -1.896 -1.955 1.00 54.06 308 ASN A O 1
ATOM 2352 N N . TRP A 1 309 ? 50.215 0.337 -2.054 1.00 41.94 309 TRP A N 1
ATOM 2353 C CA . TRP A 1 309 ? 50.851 0.843 -0.837 1.00 41.94 309 TRP A CA 1
ATOM 2354 C C . TRP A 1 309 ? 51.167 2.330 -1.017 1.00 41.94 309 TRP A C 1
ATOM 2356 O O . TRP A 1 309 ? 51.996 2.699 -1.847 1.00 41.94 309 TRP A O 1
ATOM 2366 N N . LYS A 1 310 ? 50.494 3.131 -0.180 1.00 46.12 310 LYS A N 1
ATOM 2367 C CA . LYS A 1 310 ? 50.742 4.518 0.263 1.00 46.12 310 LYS A CA 1
ATOM 2368 C C . LYS A 1 310 ? 49.527 5.419 0.045 1.00 46.12 310 LYS A C 1
ATOM 2370 O O . LYS A 1 310 ? 49.346 5.971 -1.035 1.00 46.12 310 LYS A O 1
ATOM 2375 N N . LYS A 1 311 ? 48.783 5.651 1.129 1.00 47.03 311 LYS A N 1
ATOM 2376 C CA . LYS A 1 311 ? 48.862 6.916 1.880 1.00 47.03 311 LYS A CA 1
ATOM 2377 C C . LYS A 1 311 ? 48.109 6.808 3.215 1.00 47.03 311 LYS A C 1
ATOM 2379 O O . LYS A 1 311 ? 46.913 6.534 3.228 1.00 47.03 311 LYS A O 1
ATOM 2384 N N . GLN A 1 312 ? 48.876 6.966 4.297 1.00 42.34 312 GLN A N 1
ATOM 2385 C CA . GLN A 1 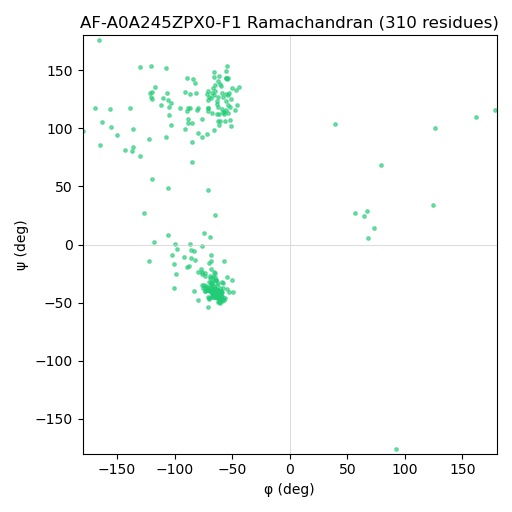312 ? 48.496 7.789 5.448 1.00 42.34 312 GLN A CA 1
ATOM 2386 C C . GLN A 1 312 ? 48.450 9.255 5.008 1.00 42.34 312 GLN A C 1
ATOM 2388 O O . GLN A 1 312 ? 49.186 9.585 4.042 1.00 42.34 312 GLN A O 1
#

=== Feature glossary ===
The record interleaves many kinds of information about one protein. Here is each kind framed as the question it answers.

Q: Are the domains correctly placed relative to each other?
A: Predicted aligned error is AlphaFold's pairwise confidence. Unlike pLDDT (per-residue), PAE is per-residue-pair and captures whether two parts of the structure are correctly placed relative to each other. Units are ångströms of expected positional error.

Q: Which residues are in helices, strands, or loops?
A: Eight-state secondary structure (DSSP): H is the canonical α-helix, G the tighter 3₁₀-helix, I the wider π-helix; E/B are β-structure, T and S are turns and bends, and '-' is everything else. DSSP derives these from the pattern of main-chain N–H···O=C hydrogen bonds, not from the sequence.

Q: What if only a Cα trace is available?
A: P-SEA three-state annotation labels each residue as helix, strand, or coil based purely on the geometry of the Cα trace. It serves as a fallback when the full backbone (and thus DSSP) is unavailable.

Q: What are the backbone torsion angles?
A: φ (phi) and ψ (psi) are the two rotatable backbone dihedrals per residue: φ is the C(i-1)–N–Cα–C torsion, ψ is the N–Cα–C–N(i+1) torsion, both in degree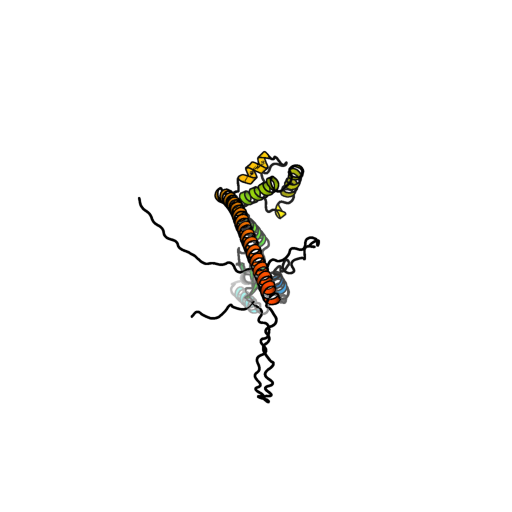s on (−180°, 180°]. α-helical residues cluster near (−60°, −45°); β-strand residues near (−120°, +130°). A Ramachandran plot is simply a scatter of (φ, ψ) for every residue.

Q: What known structures does this most resemble?
A: Structural nearest neighbors (via Foldseek easy-search vs the PDB). Reported per hit: target PDB id, E-value, and alignment TM-score. A TM-score above ~0.5 is the conventional threshold for 'same fold'.

Q: What family and function is it annotated with?
A: Database cross-references. InterPro integrates a dozen domain/family signature databases into unified entries with residue-range hits. GO terms attach function/process/location labels with evidence codes. CATH codes position the fold in a four-level structural taxonomy. Organism is the NCBI-taxonomy species name.

Q: Which residues are buried vs exposed?
A: Solvent accessibility: the surface area of each residue that a 1.4 Å water probe can touch, in Å². When only backbone atoms are present the absolute values are lower than full-atom SASA (side chains contribute most of the area) and are flagged as backbone-only.

Q: What do the diagnostic plots show?
A: Three diagnostic plots accompany the record. The Cα contact map visualizes the tertiary structure as a 2D adjacency matrix (8 Å cutoff, sequence-local contacts suppressed). The Ramachandran plot shows the distribution of backbone (φ, ψ) torsions, with points in the α and β basins reflecting secondary structure content. The PAE plot shows AlphaFold's inter-residue confidence as a color matrix.

Q: What is the amino-acid chain?
A: The amino-acid sequence is the protein's primary structure: the linear order of residues from the N-terminus to the C-terminus, written in one-letter code. Everything else here — the 3D coordinates, the secondary structure, the domain annotations — is ultimately a consequence of this string.

Q: What do the rendered images show?
A: The six renders are orthographic views along the three Cartesian axes in both directions. Representation (cartoon, sticks, or surface) and color scheme (sequence-rainbow or by-chain) vary across proteins so the training set covers all the common visualization conventions.

Q: Where is each backbone atom in 3D?
A: The mmCIF table is the protein's shape written out atom by atom. For each backbone N, Cα, C, and carbonyl O, it records an (x, y, z) coordinate triple in Å plus the residue type, chain letter, and residue number.

Q: How mobile is each atom in the crystal?
A: For experimental (PDB) structures, the B-factor (temperature factor) quantifies the positional spread of each atom in the crystal — a combination of thermal vibration and static disorder — in units of Å². High B-factors mark flexible loops or poorly resolved regions; low B-factors mark the rigid, well-ordered core.

Q: How big and how compact is the whole molecule?
A: Three whole-structure scalars: the radius of gyration (RMS distance of Cα from centroid, in Å), the count of Cα–Cα contacts (pairs closer than 8 Å and separated by more than four residues in sequence — i.e. tertiary, not local, contacts), and the bounding-box dimensions. Together they distinguish compact globular folds from extended fibres or disordered chains.

Q: What does the local fold look like, residue by residue?
A: A 3Di character summarizes, for each residue, the relative orientation of the Cα frame of its nearest spatial neighbor. Because it encodes fold topology rather than chemistry, 3Di alignments detect remote structural similarity that sequence alignment misses.

Q: How confident is the AlphaFold model at each residue?
A: For AlphaFold models, the B-factor field carries pLDDT — the model's own estimate of local accuracy on a 0–100 scale. Regions with pLDDT<50 should be treated as essentially unmodeled; they often correspond to intrinsically disordered segments.